Protein AF-A0A250JQ19-F1 (afdb_monomer)

Foldseek 3Di:
DDDDDDDDDDDDDDDDDDDDDDDPDPPDPPPPPPPPDPQLADDLAFPKWFWDFCVVQPHDDWDIWTFFFFFPPVRPPPADPVRLQDWHKDWDDPPDPVVNRVGDDQLFWKFKQQDFPDFTWTKGFDTWMFTFAAHRVDTTTTIIGGIDTPDDHDTDDDVTQGMMITGGNDGNGQKGKHAQPDKDKCVVVDDDPPLCPVVDDDDPADPPQKDKIKMWGKDADPLGKMKIWMKIWIWGCVVPPDLLPTDIDIDIFIWIDARPRSHTDTAPPGAAFRIFMAGPVGTAWTWHDAAQKIFIAGSVCRVDGTDIDRRHGHDPVSVLCRTPDPRPNRD

Organism: NCBI:txid1189310

Radius of gyration: 29.46 Å; Cα contacts (8 Å, |Δi|>4): 689; chains: 1; bounding box: 68×105×56 Å

Secondary structure (DSSP, 8-state):
-----------------------------------PPP---S-SS--EE-EEEGGGGT-SSS-EEEEEEEPPGGG--SS-GGGTTS-EEEEPPTTS-TTTTT---TTS-EEEE-STTSPPEEEEEEEEEEEEES-TTT-EEEEEEEEEESS--PPSBTTBPPPEEEE-SS--TT-EEE---EEEEGGGTPPPPHHHHTTSPP----TTTEEEEEEEEEEE-TTS-EEEEEEEEEEE-TT-S-GGGSEEEEEEEEEEE-TT-SS-EEPTT--EEEEEEEETTEEEEEEEEETTEEEEEETT-TTSPPEEEE-----HHHHHTSS----TT--

pLDDT: mean 82.59, std 16.87, range [31.2, 97.25]

Mean predicted aligned error: 10.54 Å

Sequence (331 aa):
MHLVVRLTTQALAWSLTLLPLAASAQFDDVDSFPSAEPERGCPKRPDIVPFTARNLVGLSGAGWLAHQAVIPEAKDRYFSEAERDRSGVKLVPAEDDVRKLGAPDPAVPLWVFGKADAAPCRAVPVVWWAVRMGTDADRKTYLMSELQVECDVLPPGRLSGTPVALRQKDAPTGCKLRRADDNANSAEGRGLPLELADVLPERACEAPECERKWEIFSSRWDDGSAVFDIAASWMKRDGKKDPCEWATEDYTTLLLRPAGALAPVPLRSGGAFFGALYDSTGLRTVLSRDMGTLNVHDAARPKAAPKTVRYGSPTEEELLNAKRTLSPCKQ

Structure (mmCIF, N/CA/C/O backbone):
data_AF-A0A250JQ19-F1
#
_entry.id   AF-A0A250JQ19-F1
#
loop_
_atom_site.group_PDB
_atom_site.id
_atom_site.type_symbol
_atom_site.label_atom_id
_atom_site.label_alt_id
_atom_site.label_comp_id
_atom_site.label_asym_id
_atom_site.label_entity_id
_atom_site.label_seq_id
_atom_site.pdbx_PDB_ins_code
_atom_site.Cartn_x
_atom_site.Cartn_y
_atom_site.Cartn_z
_atom_site.occupancy
_atom_site.B_iso_or_equiv
_atom_site.auth_seq_id
_atom_site.auth_comp_id
_atom_site.auth_asym_id
_atom_site.auth_atom_id
_atom_site.pdbx_PDB_model_num
ATOM 1 N N . MET A 1 1 ? -43.213 -71.185 15.444 1.00 33.53 1 MET A N 1
ATOM 2 C CA . MET A 1 1 ? -43.326 -72.567 15.956 1.00 33.53 1 MET A CA 1
ATOM 3 C C . MET A 1 1 ? -42.619 -73.484 14.975 1.00 33.53 1 MET A C 1
ATOM 5 O O . MET A 1 1 ? -42.927 -73.404 13.798 1.00 33.53 1 MET A O 1
ATOM 9 N N . HIS A 1 2 ? -41.691 -74.289 15.504 1.00 35.62 2 HIS A N 1
ATOM 10 C CA . HIS A 1 2 ? -40.827 -75.294 14.859 1.00 35.62 2 HIS A CA 1
ATOM 11 C C . HIS A 1 2 ? -39.793 -74.819 13.825 1.00 35.62 2 HIS A C 1
ATOM 13 O O . HIS A 1 2 ? -40.100 -73.989 12.986 1.00 35.62 2 HIS A O 1
ATOM 19 N N . LEU A 1 3 ? -38.604 -75.410 13.699 1.00 31.20 3 LEU A N 1
ATOM 20 C CA . LEU A 1 3 ? -37.532 -75.907 14.586 1.00 31.20 3 LEU A CA 1
ATOM 21 C C . LEU A 1 3 ? -36.462 -76.457 13.599 1.00 31.20 3 LEU A C 1
ATOM 23 O O . LEU A 1 3 ? -36.842 -76.972 12.553 1.00 31.20 3 LEU A O 1
ATOM 27 N N . VAL A 1 4 ? -35.181 -76.452 14.004 1.00 37.31 4 VAL A N 1
ATOM 28 C CA . VAL A 1 4 ? -34.070 -77.337 13.532 1.00 37.31 4 VAL A CA 1
ATOM 29 C C . VAL A 1 4 ? -33.436 -76.944 12.177 1.00 37.31 4 VAL A C 1
ATOM 31 O O . VAL A 1 4 ? -34.091 -77.020 11.152 1.00 37.31 4 VAL A O 1
ATOM 34 N N . VAL A 1 5 ? -32.206 -76.415 12.042 1.00 37.91 5 VAL A N 1
ATOM 35 C CA . VAL A 1 5 ? -30.838 -76.756 12.529 1.00 37.91 5 VAL A CA 1
ATOM 36 C C . VAL A 1 5 ? -30.285 -78.098 12.029 1.00 37.91 5 VAL A C 1
ATOM 38 O O . VAL A 1 5 ? -30.657 -79.135 12.556 1.00 37.91 5 VAL A O 1
ATOM 41 N N . ARG A 1 6 ? -29.281 -78.069 11.138 1.00 37.44 6 ARG A N 1
ATOM 42 C CA . ARG A 1 6 ? -28.010 -78.844 11.214 1.00 37.44 6 ARG A CA 1
ATOM 43 C C . ARG A 1 6 ? -27.147 -78.510 9.984 1.00 37.44 6 ARG A C 1
ATOM 45 O O . ARG A 1 6 ? -27.616 -78.657 8.867 1.00 37.44 6 ARG A O 1
ATOM 52 N N . LEU A 1 7 ? -26.031 -77.789 10.126 1.00 34.31 7 LEU A N 1
ATOM 53 C CA . LEU A 1 7 ? -24.692 -78.187 10.610 1.00 34.31 7 LEU A CA 1
ATOM 54 C C . LEU A 1 7 ? -23.913 -79.099 9.639 1.00 34.31 7 LEU A C 1
ATOM 56 O O . LEU A 1 7 ? -24.194 -80.289 9.556 1.00 34.31 7 LEU A O 1
ATOM 60 N N . THR A 1 8 ? -22.840 -78.496 9.092 1.00 39.03 8 THR A N 1
ATOM 61 C CA . THR A 1 8 ? -21.477 -79.046 8.858 1.00 39.03 8 THR A CA 1
ATOM 62 C C . THR A 1 8 ? -21.301 -80.101 7.750 1.00 39.03 8 THR A C 1
ATOM 64 O O . THR A 1 8 ? -22.184 -80.906 7.518 1.00 39.03 8 THR A O 1
ATOM 67 N N . THR A 1 9 ? -20.196 -80.181 6.996 1.00 39.56 9 THR A N 1
ATOM 68 C CA . THR A 1 9 ? -18.785 -79.821 7.256 1.00 39.56 9 THR A CA 1
ATOM 69 C C . THR A 1 9 ? -17.999 -79.915 5.931 1.00 39.56 9 THR A C 1
ATOM 71 O O . THR A 1 9 ? -18.308 -80.818 5.169 1.00 39.56 9 THR A O 1
ATOM 74 N N . GLN A 1 10 ? -16.943 -79.093 5.765 1.00 38.62 10 GLN A N 1
ATOM 75 C CA . GLN A 1 10 ? -15.631 -79.430 5.148 1.00 38.62 10 GLN A CA 1
ATOM 76 C C . GLN A 1 10 ? -15.593 -79.921 3.675 1.00 38.62 10 GLN A C 1
ATOM 78 O O . GLN A 1 10 ? -16.417 -80.692 3.229 1.00 38.62 10 GLN A O 1
ATOM 83 N N . ALA A 1 11 ? -14.618 -79.595 2.832 1.00 40.16 11 ALA A N 1
ATOM 84 C CA . ALA A 1 11 ? -13.363 -78.874 2.967 1.00 40.16 11 ALA A CA 1
ATOM 85 C C . ALA A 1 11 ? -12.820 -78.582 1.554 1.00 40.16 11 ALA A C 1
ATOM 87 O O . ALA A 1 11 ? -13.116 -79.311 0.613 1.00 40.16 11 ALA A O 1
ATOM 88 N N . LEU A 1 12 ? -12.010 -77.520 1.483 1.00 38.84 12 LEU A N 1
ATOM 89 C CA . LEU A 1 12 ? -10.820 -77.329 0.642 1.00 38.84 12 LEU A CA 1
ATOM 90 C C . LEU A 1 12 ? -10.825 -77.971 -0.753 1.00 38.84 12 LEU A C 1
ATOM 92 O O . LEU A 1 12 ? -10.650 -79.170 -0.914 1.00 38.84 12 LEU A O 1
ATOM 96 N N . ALA A 1 13 ? -10.965 -77.156 -1.790 1.00 40.50 13 ALA A N 1
ATOM 97 C CA . ALA A 1 13 ? -9.879 -76.389 -2.419 1.00 40.50 13 ALA A CA 1
ATOM 98 C C . ALA A 1 13 ? -9.589 -77.033 -3.778 1.00 40.50 13 ALA A C 1
ATOM 100 O O . ALA A 1 13 ? -9.849 -78.213 -3.948 1.00 40.50 13 ALA A O 1
ATOM 101 N N . TRP A 1 14 ? -9.130 -76.235 -4.735 1.00 38.44 14 TRP A N 1
ATOM 102 C CA . TRP A 1 14 ? -8.142 -76.546 -5.776 1.00 38.44 14 TRP A CA 1
ATOM 103 C C . TRP A 1 14 ? -8.163 -75.367 -6.762 1.00 38.44 14 TRP A C 1
ATOM 105 O O . TRP A 1 14 ? -9.006 -75.247 -7.642 1.00 38.44 14 TRP A O 1
ATOM 115 N N . SER A 1 15 ? -7.272 -74.425 -6.449 1.00 39.75 15 SER A N 1
ATOM 116 C CA . SER A 1 15 ? -6.364 -73.708 -7.354 1.00 39.75 15 SER A CA 1
ATOM 117 C C . SER A 1 15 ? -6.804 -73.385 -8.792 1.00 39.75 15 SER A C 1
ATOM 119 O O . SER A 1 15 ? -6.917 -74.253 -9.652 1.00 39.75 15 SER A O 1
ATOM 121 N N . LEU A 1 16 ? -6.865 -72.070 -9.034 1.00 41.38 16 LEU A N 1
ATOM 122 C CA . LEU A 1 16 ? -6.765 -71.366 -10.315 1.00 41.38 16 LEU A CA 1
ATOM 123 C C . LEU A 1 16 ? -5.485 -71.684 -11.111 1.00 41.38 16 LEU A C 1
ATOM 125 O O . LEU A 1 16 ? -4.414 -71.813 -10.521 1.00 41.38 16 LEU A O 1
ATOM 129 N N . THR A 1 17 ? -5.588 -71.645 -12.448 1.00 40.62 17 THR A N 1
ATOM 130 C CA . THR A 1 17 ? -4.849 -70.761 -13.403 1.00 40.62 17 THR A CA 1
ATOM 131 C C . THR A 1 17 ? -5.235 -71.166 -14.848 1.00 40.62 17 THR A C 1
ATOM 133 O O . THR A 1 17 ? -5.083 -72.323 -15.212 1.00 40.62 17 THR A O 1
ATOM 136 N N . LEU A 1 18 ? -6.037 -70.377 -15.592 1.00 43.16 18 LEU A N 1
ATOM 137 C CA . LEU A 1 18 ? -5.708 -69.235 -16.490 1.00 43.16 18 LEU A CA 1
ATOM 138 C C . LEU A 1 18 ? -4.882 -69.656 -17.727 1.00 43.16 18 LEU A C 1
ATOM 140 O O . LEU A 1 18 ? -3.752 -70.099 -17.576 1.00 43.16 18 LEU A O 1
ATOM 144 N N . LEU A 1 19 ? -5.412 -69.602 -18.962 1.00 39.22 19 LEU A N 1
ATOM 145 C CA . LEU A 1 19 ? -5.544 -68.438 -19.881 1.00 39.22 19 LEU A CA 1
ATOM 146 C C . LEU A 1 19 ? -6.232 -68.909 -21.208 1.00 39.22 19 LEU A C 1
ATOM 148 O O . LEU A 1 19 ? -6.354 -70.116 -21.401 1.00 39.22 19 LEU A O 1
ATOM 152 N N . PRO A 1 20 ? -6.476 -68.063 -22.234 1.00 48.53 20 PRO A N 1
ATOM 153 C CA . PRO A 1 20 ? -7.152 -66.761 -22.259 1.00 48.53 20 PRO A CA 1
ATOM 154 C C . PRO A 1 20 ? -8.222 -66.698 -23.381 1.00 48.53 20 PRO A C 1
ATOM 156 O O . PRO A 1 20 ? -8.017 -67.220 -24.473 1.00 48.53 20 PRO A O 1
ATOM 159 N N . LEU A 1 21 ? -9.320 -65.965 -23.191 1.00 37.31 21 LEU A N 1
ATOM 160 C CA . LEU A 1 21 ? -10.110 -65.459 -24.321 1.00 37.31 21 LEU A CA 1
ATOM 161 C C . LEU A 1 21 ? -10.461 -63.997 -24.069 1.00 37.31 21 LEU A C 1
ATOM 163 O O . LEU A 1 21 ? -10.810 -63.599 -22.960 1.00 37.31 21 LEU A O 1
ATOM 167 N N . ALA A 1 22 ? -10.239 -63.213 -25.116 1.00 44.41 22 ALA A N 1
ATOM 168 C CA . ALA A 1 22 ? -10.164 -61.769 -25.127 1.00 44.41 22 ALA A CA 1
ATOM 169 C C . ALA A 1 22 ? -11.446 -61.095 -24.622 1.00 44.41 22 ALA A C 1
ATOM 171 O O . ALA A 1 22 ? -12.530 -61.315 -25.157 1.00 44.41 22 ALA A O 1
ATOM 172 N N . ALA A 1 23 ? -11.278 -60.201 -23.651 1.00 40.62 23 ALA A N 1
ATOM 173 C CA . ALA A 1 23 ? -12.198 -59.108 -23.400 1.00 40.62 23 ALA A CA 1
ATOM 174 C C . ALA A 1 23 ? -11.482 -57.824 -23.824 1.00 40.62 23 ALA A C 1
ATOM 176 O O . ALA A 1 23 ? -10.503 -57.405 -23.207 1.00 40.62 23 ALA A O 1
ATOM 177 N N . SER A 1 24 ? -11.943 -57.231 -24.920 1.00 41.34 24 SER A N 1
ATOM 178 C CA . SER A 1 24 ? -11.624 -55.860 -25.295 1.00 41.34 24 SER A CA 1
ATOM 179 C C . SER A 1 24 ? -12.237 -54.929 -24.249 1.00 41.34 24 SER A C 1
ATOM 181 O O . SER A 1 24 ? -13.423 -54.608 -24.322 1.00 41.34 24 SER A O 1
ATOM 183 N N . ALA A 1 25 ? -11.449 -54.542 -23.249 1.00 40.56 25 ALA A N 1
ATOM 184 C CA . ALA A 1 25 ? -11.791 -53.428 -22.383 1.00 40.56 25 ALA A CA 1
ATOM 185 C C . ALA A 1 25 ? -11.620 -52.136 -23.190 1.00 40.56 25 ALA A C 1
ATOM 187 O O . ALA A 1 25 ? -10.536 -51.855 -23.706 1.00 40.56 25 ALA A O 1
ATOM 188 N N . GLN A 1 26 ? -12.712 -51.385 -23.327 1.00 39.47 26 GLN A N 1
ATOM 189 C CA . GLN A 1 26 ? -12.664 -49.972 -23.675 1.00 39.47 26 GLN A CA 1
ATOM 190 C C . GLN A 1 26 ? -11.749 -49.292 -22.655 1.00 39.47 26 GLN A C 1
ATOM 192 O O . GLN A 1 26 ? -12.035 -49.295 -21.460 1.00 39.47 26 GLN A O 1
ATOM 197 N N . PHE A 1 27 ? -10.617 -48.773 -23.121 1.00 37.31 27 PHE A N 1
ATOM 198 C CA . PHE A 1 27 ? -9.892 -47.763 -22.372 1.00 37.31 27 PHE A CA 1
ATOM 199 C C . PHE A 1 27 ? -10.714 -46.488 -22.512 1.00 37.31 27 PHE A C 1
ATOM 201 O O . PHE A 1 27 ? -10.632 -45.809 -23.533 1.00 37.31 27 PHE A O 1
ATOM 208 N N . ASP A 1 28 ? -11.569 -46.237 -21.522 1.00 39.81 28 ASP A N 1
ATOM 209 C CA . ASP A 1 28 ? -12.050 -44.889 -21.263 1.00 39.81 28 ASP A CA 1
ATOM 210 C C . ASP A 1 28 ? -10.819 -43.998 -21.098 1.00 39.81 28 ASP A C 1
ATOM 212 O O . ASP A 1 28 ? -9.892 -44.334 -20.350 1.00 39.81 28 ASP A O 1
ATOM 216 N N . ASP A 1 29 ? -10.811 -42.904 -21.858 1.00 37.38 29 ASP A N 1
ATOM 217 C CA . ASP A 1 29 ? -9.892 -41.787 -21.712 1.00 37.38 29 ASP A CA 1
ATOM 218 C C . ASP A 1 29 ? -9.795 -41.438 -20.228 1.00 37.38 29 ASP A C 1
ATOM 220 O O . ASP A 1 29 ? -10.692 -40.833 -19.639 1.00 37.38 29 ASP A O 1
ATOM 224 N N . VAL A 1 30 ? -8.698 -41.860 -19.599 1.00 41.97 30 VAL A N 1
ATOM 225 C CA . VAL A 1 30 ? -8.326 -41.338 -18.296 1.00 41.97 30 VAL A CA 1
ATOM 226 C C . VAL A 1 30 ? -7.952 -39.899 -18.574 1.00 41.97 30 VAL A C 1
ATOM 228 O O . VAL A 1 30 ? -6.855 -39.622 -19.068 1.00 41.97 30 VAL A O 1
ATOM 231 N N . ASP A 1 31 ? -8.912 -39.016 -18.298 1.00 40.88 31 ASP A N 1
ATOM 232 C CA . ASP A 1 31 ? -8.708 -37.597 -18.080 1.00 40.88 31 ASP A CA 1
ATOM 233 C C . ASP A 1 31 ? -7.334 -37.428 -17.449 1.00 40.88 31 ASP A C 1
ATOM 235 O O . ASP A 1 31 ? -7.079 -37.793 -16.294 1.00 40.88 31 ASP A O 1
ATOM 239 N N . SER A 1 32 ? -6.407 -36.937 -18.264 1.00 41.59 32 SER A N 1
ATOM 240 C CA . SER A 1 32 ? -5.125 -36.473 -17.788 1.00 41.59 32 SER A CA 1
ATOM 241 C C . SER A 1 32 ? -5.455 -35.249 -16.958 1.00 41.59 32 SER A C 1
ATOM 243 O O . SER A 1 32 ? -5.491 -34.139 -17.484 1.00 41.59 32 SER A O 1
ATOM 245 N N . PHE A 1 33 ? -5.778 -35.453 -15.677 1.00 47.75 33 PHE A N 1
ATOM 246 C CA . PHE A 1 33 ? -5.851 -34.368 -14.717 1.00 47.75 33 PHE A CA 1
ATOM 247 C C . PHE A 1 33 ? -4.542 -33.605 -14.898 1.00 47.75 33 PHE A C 1
ATOM 249 O O . PHE A 1 33 ? -3.480 -34.211 -14.699 1.00 47.75 33 PHE A O 1
ATOM 256 N N . PRO A 1 34 ? -4.571 -32.334 -15.345 1.00 46.12 34 PRO A N 1
ATOM 257 C CA . PRO A 1 34 ? -3.3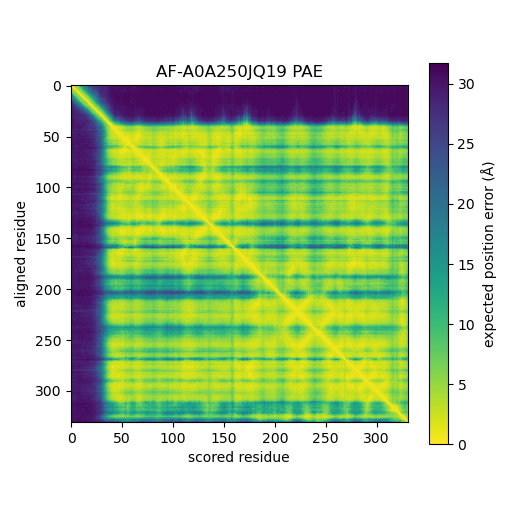51 -31.558 -15.388 1.00 46.12 34 PRO A CA 1
ATOM 258 C C . PRO A 1 34 ? -2.809 -31.633 -13.971 1.00 46.12 34 PRO A C 1
ATOM 260 O O . PRO A 1 34 ? -3.532 -31.314 -13.026 1.00 46.12 34 PRO A O 1
ATOM 263 N N . SER A 1 35 ? -1.599 -32.173 -13.816 1.00 45.81 35 SER A N 1
ATOM 264 C CA . SER A 1 35 ? -0.940 -32.240 -12.523 1.00 45.81 35 SER A CA 1
ATOM 265 C C . SER A 1 35 ? -0.944 -30.816 -11.991 1.00 45.81 35 SER A C 1
ATOM 267 O O . SER A 1 35 ? -0.210 -29.976 -12.515 1.00 45.81 35 SER A O 1
ATOM 269 N N . ALA A 1 36 ? -1.852 -30.518 -11.059 1.00 62.34 36 ALA A N 1
ATOM 270 C CA . ALA A 1 36 ? -1.972 -29.187 -10.507 1.00 62.34 36 ALA A CA 1
ATOM 271 C C . ALA A 1 36 ? -0.594 -28.873 -9.941 1.00 62.34 36 ALA A C 1
ATOM 273 O O . ALA A 1 36 ? -0.091 -29.624 -9.099 1.00 62.34 36 ALA A O 1
ATOM 274 N N . GLU A 1 37 ? 0.068 -27.849 -10.488 1.00 61.38 37 GLU A N 1
ATOM 275 C CA . GLU A 1 37 ? 1.344 -27.420 -9.938 1.00 61.38 37 GLU A CA 1
ATOM 276 C C . GLU A 1 37 ? 1.154 -27.252 -8.427 1.00 61.38 37 GLU A C 1
ATOM 278 O O . GLU A 1 37 ? 0.140 -26.678 -8.012 1.00 61.38 37 GLU A O 1
ATOM 283 N N . PRO A 1 38 ? 2.074 -27.773 -7.597 1.00 69.94 38 PRO A N 1
ATOM 284 C CA . PRO A 1 38 ? 1.915 -27.688 -6.156 1.00 69.94 38 PRO A CA 1
ATOM 285 C C . PRO A 1 38 ? 1.704 -26.225 -5.760 1.00 69.94 38 PRO A C 1
ATOM 287 O O . PRO A 1 38 ? 2.439 -25.344 -6.223 1.00 69.94 38 PRO A O 1
ATOM 290 N N . GLU A 1 39 ? 0.691 -25.964 -4.926 1.00 78.38 39 GLU A N 1
ATOM 291 C CA . GLU A 1 39 ? 0.462 -24.630 -4.373 1.00 78.38 39 GLU A CA 1
ATOM 292 C C . GLU A 1 39 ? 1.742 -24.164 -3.678 1.00 78.38 39 GLU A C 1
ATOM 294 O O . GLU A 1 39 ? 2.196 -24.760 -2.699 1.00 78.38 39 GLU A O 1
ATOM 299 N N . ARG A 1 40 ? 2.355 -23.102 -4.204 1.00 86.38 40 ARG A N 1
ATOM 300 C CA . ARG A 1 40 ? 3.573 -22.529 -3.619 1.00 86.38 40 ARG A CA 1
ATOM 301 C C . ARG A 1 40 ? 3.246 -21.596 -2.454 1.00 86.38 40 ARG A C 1
ATOM 303 O O . ARG A 1 40 ? 4.123 -21.312 -1.639 1.00 86.38 40 ARG A O 1
ATOM 310 N N . GLY A 1 41 ? 1.992 -21.156 -2.363 1.00 92.12 41 GLY A N 1
ATOM 311 C CA . GLY A 1 41 ? 1.500 -20.230 -1.357 1.00 92.12 41 GLY A CA 1
ATOM 312 C C . GLY A 1 41 ? 2.144 -18.854 -1.483 1.00 92.12 41 GLY A C 1
ATOM 313 O O . GLY A 1 41 ? 2.724 -18.490 -2.514 1.00 92.12 41 GLY A O 1
ATOM 314 N N . CYS A 1 42 ? 2.036 -18.059 -0.422 1.00 95.38 42 CYS A N 1
ATOM 315 C CA . CYS A 1 42 ? 2.698 -16.762 -0.398 1.00 95.38 42 CYS A CA 1
ATOM 316 C C . CYS A 1 42 ? 4.184 -16.902 -0.040 1.00 95.38 42 CYS A C 1
ATOM 318 O O . CYS A 1 42 ? 4.554 -17.697 0.831 1.00 95.38 42 CYS A O 1
ATOM 320 N N . PRO A 1 43 ? 5.068 -16.087 -0.644 1.00 93.75 43 PRO A N 1
ATOM 321 C CA . PRO A 1 43 ? 6.478 -16.095 -0.286 1.00 93.75 43 PRO A CA 1
ATOM 322 C C . PRO A 1 43 ? 6.665 -15.639 1.166 1.00 93.75 43 PRO A C 1
ATOM 324 O O . PRO A 1 43 ? 6.087 -14.647 1.600 1.00 93.75 43 PRO A O 1
ATOM 327 N N . LYS A 1 44 ? 7.558 -16.308 1.907 1.00 89.50 44 LYS A N 1
ATOM 328 C CA . LYS A 1 44 ? 7.879 -15.955 3.308 1.00 89.50 44 LYS A CA 1
ATOM 329 C C . LYS A 1 44 ? 8.436 -14.536 3.470 1.00 89.50 44 LYS A C 1
ATOM 331 O O . LYS A 1 44 ? 8.352 -13.951 4.543 1.00 89.50 44 LYS A O 1
ATOM 336 N N . ARG A 1 45 ? 9.095 -14.016 2.431 1.00 89.81 45 ARG A N 1
ATOM 337 C CA . ARG A 1 45 ? 9.669 -12.665 2.383 1.00 89.81 45 ARG A CA 1
ATOM 338 C C . ARG A 1 45 ? 9.309 -12.037 1.040 1.00 89.81 45 ARG A C 1
ATOM 340 O O . ARG A 1 45 ? 10.127 -12.096 0.123 1.00 89.81 45 ARG A O 1
ATOM 347 N N . PRO A 1 46 ? 8.089 -11.503 0.897 1.00 93.31 46 PRO A N 1
ATOM 348 C CA . PRO A 1 46 ? 7.643 -10.963 -0.375 1.00 93.31 46 PRO A CA 1
ATOM 349 C C . PRO A 1 46 ? 8.509 -9.770 -0.800 1.00 93.31 46 PRO A C 1
ATOM 351 O O . PRO A 1 46 ? 8.770 -8.850 -0.013 1.00 93.31 46 PRO A O 1
ATOM 354 N N . ASP A 1 47 ? 8.948 -9.766 -2.059 1.00 94.69 47 ASP A N 1
ATOM 355 C CA . ASP A 1 47 ? 9.502 -8.566 -2.681 1.00 94.69 47 ASP A CA 1
ATOM 356 C C . ASP A 1 47 ? 8.371 -7.745 -3.298 1.00 94.69 47 ASP A C 1
ATOM 358 O O . ASP A 1 47 ? 7.993 -7.938 -4.453 1.00 94.69 47 ASP A O 1
ATOM 362 N N . ILE A 1 48 ? 7.766 -6.895 -2.465 1.00 94.69 48 ILE A N 1
ATOM 363 C CA . ILE A 1 48 ? 6.607 -6.094 -2.848 1.00 94.69 48 ILE A CA 1
ATOM 364 C C . ILE A 1 48 ? 7.034 -4.936 -3.749 1.00 94.69 48 ILE A C 1
ATOM 366 O O . ILE A 1 48 ? 7.938 -4.169 -3.417 1.00 94.69 48 ILE A O 1
ATOM 370 N N . VAL A 1 49 ? 6.305 -4.781 -4.849 1.00 94.44 49 VAL A N 1
ATOM 371 C CA . VAL A 1 49 ? 6.403 -3.672 -5.789 1.00 94.44 49 VAL A CA 1
ATOM 372 C C . VAL A 1 49 ? 5.127 -2.827 -5.683 1.00 94.44 49 VAL A C 1
ATOM 374 O O . VAL A 1 49 ? 4.048 -3.302 -6.051 1.00 94.44 49 VAL A O 1
ATOM 377 N N . PRO A 1 50 ? 5.217 -1.602 -5.136 1.00 91.81 50 PRO A N 1
ATOM 378 C CA . PRO A 1 50 ? 4.080 -0.697 -5.023 1.00 91.81 50 PRO A CA 1
ATOM 379 C C . PRO A 1 50 ? 3.754 -0.032 -6.363 1.00 91.81 50 PRO A C 1
ATOM 381 O O . PRO A 1 50 ? 4.561 -0.039 -7.297 1.00 91.81 50 PRO A O 1
ATOM 384 N N . PHE A 1 51 ? 2.572 0.581 -6.428 1.00 91.94 51 PHE A N 1
ATOM 385 C CA . PHE A 1 51 ? 2.080 1.286 -7.605 1.00 91.94 51 PHE A CA 1
ATOM 386 C C . PHE A 1 51 ? 1.705 2.733 -7.294 1.00 91.94 51 PHE A C 1
ATOM 388 O O . PHE A 1 51 ? 1.147 3.028 -6.237 1.00 91.94 51 PHE A O 1
ATOM 395 N N . THR A 1 52 ? 1.933 3.611 -8.268 1.00 90.50 52 THR A N 1
ATOM 396 C CA . THR A 1 52 ? 1.397 4.976 -8.297 1.00 90.50 52 THR A CA 1
ATOM 397 C C . THR A 1 52 ? 0.497 5.138 -9.514 1.00 90.50 52 THR A C 1
ATOM 399 O O . THR A 1 52 ? 0.790 4.622 -10.591 1.00 90.50 52 THR A O 1
ATOM 402 N N . ALA A 1 53 ? -0.627 5.829 -9.354 1.00 89.94 53 ALA A N 1
ATOM 403 C CA . ALA A 1 53 ? -1.515 6.122 -10.470 1.00 89.94 53 ALA A CA 1
ATOM 404 C C . ALA A 1 53 ? -0.857 7.120 -11.439 1.00 89.94 53 ALA A C 1
ATOM 406 O O . ALA A 1 53 ? -0.208 8.073 -11.010 1.00 89.94 53 ALA A O 1
ATOM 407 N N . ARG A 1 54 ? -1.032 6.922 -12.750 1.00 91.88 54 ARG A N 1
ATOM 408 C CA . ARG A 1 54 ? -0.415 7.765 -13.797 1.00 91.88 54 ARG A CA 1
ATOM 409 C C . ARG A 1 54 ? -0.735 9.253 -13.640 1.00 91.88 54 ARG A C 1
ATOM 411 O O . ARG A 1 54 ? 0.146 10.100 -13.763 1.00 91.88 54 ARG A O 1
ATOM 418 N N . ASN A 1 55 ? -1.988 9.558 -13.326 1.00 87.81 55 ASN A N 1
ATOM 419 C CA . ASN A 1 55 ? -2.464 10.926 -13.146 1.00 87.81 55 ASN A CA 1
ATOM 420 C C . ASN A 1 55 ? -1.789 11.643 -11.965 1.00 87.81 55 ASN A C 1
ATOM 422 O O . ASN A 1 55 ? -1.558 12.844 -12.052 1.00 87.81 55 ASN A O 1
ATOM 426 N N . LEU A 1 56 ? -1.409 10.922 -10.902 1.00 85.75 56 LEU A N 1
ATOM 427 C CA . LEU A 1 56 ? -0.713 11.502 -9.745 1.00 85.75 56 LEU A CA 1
ATOM 428 C C . LEU A 1 56 ? 0.706 11.981 -10.076 1.00 85.75 56 LEU A C 1
ATOM 430 O O . LEU A 1 56 ? 1.278 12.758 -9.319 1.00 85.75 56 LEU A O 1
ATOM 434 N N . VAL A 1 57 ? 1.277 11.533 -11.196 1.00 87.62 57 VAL A N 1
ATOM 435 C CA . VAL A 1 57 ? 2.617 11.937 -11.652 1.00 87.62 57 VAL A CA 1
ATOM 436 C C . VAL A 1 57 ? 2.569 12.820 -12.902 1.00 87.62 57 VAL A C 1
ATOM 438 O O . VAL A 1 57 ? 3.593 13.048 -13.541 1.00 87.62 57 VAL A O 1
ATOM 441 N N . GLY A 1 58 ? 1.381 13.315 -13.267 1.00 87.44 58 GLY A N 1
ATOM 442 C CA . GLY A 1 58 ? 1.184 14.208 -14.410 1.00 87.44 58 GLY A CA 1
ATOM 443 C C . GLY A 1 58 ? 1.136 13.517 -15.777 1.00 87.44 58 GLY A C 1
ATOM 444 O O . GLY A 1 58 ? 1.152 14.202 -16.797 1.00 87.44 58 GLY A O 1
ATOM 445 N N . LEU A 1 59 ? 1.061 12.181 -15.829 1.00 90.62 59 LEU A N 1
ATOM 446 C CA . LEU A 1 59 ? 0.828 11.458 -17.080 1.00 90.62 59 LEU A CA 1
ATOM 447 C C . LEU A 1 59 ? -0.666 11.391 -17.404 1.00 90.62 59 LEU A C 1
ATOM 449 O O . LEU A 1 59 ? -1.510 11.215 -16.524 1.00 90.62 59 LEU A O 1
ATOM 453 N N . SER A 1 60 ? -0.991 11.480 -18.692 1.00 88.06 60 SER A N 1
ATOM 454 C CA . SER A 1 60 ? -2.359 11.314 -19.177 1.00 88.06 60 SER A CA 1
ATOM 455 C C . SER A 1 60 ? -2.821 9.850 -19.117 1.00 88.06 60 SER A C 1
ATOM 457 O O . SER A 1 60 ? -2.021 8.903 -19.156 1.00 88.06 60 SER A O 1
ATOM 459 N N . GLY A 1 61 ? -4.143 9.678 -19.047 1.00 84.94 61 GLY A N 1
ATOM 460 C CA . GLY A 1 61 ? -4.817 8.380 -19.046 1.00 84.94 61 GLY A CA 1
ATOM 461 C C . GLY A 1 61 ? -4.991 7.754 -17.660 1.00 84.94 61 GLY A C 1
ATOM 462 O O . GLY A 1 61 ? -4.318 8.107 -16.691 1.00 84.94 61 GLY A O 1
ATOM 463 N N . ALA A 1 62 ? -5.917 6.800 -17.576 1.00 83.06 62 ALA A N 1
ATOM 464 C CA . ALA A 1 62 ? -6.093 5.962 -16.397 1.00 83.06 62 ALA A CA 1
ATOM 465 C C . ALA A 1 62 ? -5.101 4.793 -16.447 1.00 83.06 62 ALA A C 1
ATOM 467 O O . ALA A 1 62 ? -4.937 4.155 -17.483 1.00 83.06 62 ALA A O 1
ATOM 468 N N . GLY A 1 63 ? -4.433 4.506 -15.333 1.00 88.94 63 GLY A N 1
ATOM 469 C CA . GLY A 1 63 ? -3.523 3.370 -15.244 1.00 88.94 63 GLY A CA 1
ATOM 470 C C . GLY A 1 63 ? -2.570 3.471 -14.066 1.00 88.94 63 GLY A C 1
ATOM 471 O O . GLY A 1 63 ? -2.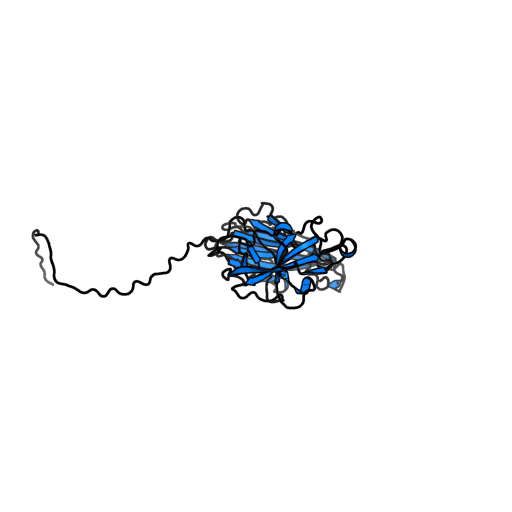547 4.469 -13.340 1.00 88.94 63 GLY A O 1
ATOM 472 N N . TRP A 1 64 ? -1.763 2.430 -13.908 1.00 92.50 64 TRP A N 1
ATOM 473 C CA . TRP A 1 64 ? -0.826 2.286 -12.805 1.00 92.50 64 TRP A CA 1
ATOM 474 C C . TRP A 1 64 ? 0.613 2.210 -13.312 1.00 92.50 64 TRP A C 1
ATOM 476 O O . TRP A 1 64 ? 0.887 1.639 -14.365 1.00 92.50 64 TRP A O 1
ATOM 486 N N . LEU A 1 65 ? 1.528 2.767 -12.529 1.00 94.69 65 LEU A N 1
ATOM 487 C CA . LEU A 1 65 ? 2.969 2.683 -12.714 1.00 94.69 65 LEU A CA 1
ATOM 488 C C . LEU A 1 65 ? 3.554 1.882 -11.556 1.00 94.69 65 LEU A C 1
ATOM 490 O O . LEU A 1 65 ? 3.354 2.243 -10.397 1.00 94.69 65 LEU A O 1
ATOM 494 N N . ALA A 1 66 ? 4.258 0.800 -11.865 1.00 95.06 66 ALA A N 1
ATOM 495 C CA . ALA A 1 66 ? 4.953 -0.017 -10.881 1.00 95.06 66 ALA A CA 1
ATOM 496 C C . ALA A 1 66 ? 6.303 0.611 -10.528 1.00 95.06 66 ALA A C 1
ATOM 498 O O . ALA A 1 66 ? 7.069 0.973 -11.420 1.00 95.06 66 ALA A O 1
ATOM 499 N N . HIS A 1 67 ? 6.620 0.703 -9.239 1.00 94.81 67 HIS A N 1
ATOM 500 C CA . HIS A 1 67 ? 7.903 1.226 -8.764 1.00 94.81 67 HIS A CA 1
ATOM 501 C C . HIS A 1 67 ? 9.007 0.189 -8.885 1.00 94.81 67 HIS A C 1
ATOM 503 O O . HIS A 1 67 ? 8.998 -0.833 -8.202 1.00 94.81 67 HIS A O 1
ATOM 509 N N . GLN A 1 68 ? 9.997 0.460 -9.725 1.00 94.31 68 GLN A N 1
ATOM 510 C CA . GLN A 1 68 ? 11.060 -0.502 -9.996 1.00 94.31 68 GLN A CA 1
ATOM 511 C C . GLN A 1 68 ? 12.315 -0.192 -9.194 1.00 94.31 68 GLN A C 1
ATOM 513 O O . GLN A 1 68 ? 12.914 -1.110 -8.634 1.00 94.31 68 GLN A O 1
ATOM 518 N N . ALA A 1 69 ? 12.688 1.085 -9.104 1.00 93.19 69 ALA A N 1
ATOM 519 C CA . ALA A 1 69 ? 13.849 1.531 -8.346 1.00 93.19 69 ALA A CA 1
ATOM 520 C C . ALA A 1 69 ? 13.787 3.030 -8.024 1.00 93.19 69 ALA A C 1
ATOM 522 O O . ALA A 1 69 ? 12.992 3.775 -8.591 1.00 93.19 69 ALA A O 1
ATOM 523 N N . VAL A 1 70 ? 14.688 3.479 -7.154 1.00 92.88 70 VAL A N 1
ATOM 524 C CA . VAL A 1 70 ? 15.073 4.891 -7.056 1.00 92.88 70 VAL A CA 1
ATOM 525 C C . VAL A 1 70 ? 16.322 5.079 -7.912 1.00 92.88 70 VAL A C 1
ATOM 527 O O . VAL A 1 70 ? 17.311 4.377 -7.699 1.00 92.88 70 VAL A O 1
ATOM 530 N N . ILE A 1 71 ? 16.284 6.008 -8.867 1.00 93.00 71 ILE A N 1
ATOM 531 C CA . ILE A 1 71 ? 17.439 6.353 -9.699 1.00 93.00 71 ILE A CA 1
ATOM 532 C C . ILE A 1 71 ? 18.453 7.088 -8.812 1.00 93.00 71 ILE A C 1
ATOM 534 O O . ILE A 1 71 ? 18.110 8.122 -8.233 1.00 93.00 71 ILE A O 1
ATOM 538 N N . PRO A 1 72 ? 19.695 6.587 -8.673 1.00 91.00 72 PRO A N 1
ATOM 539 C CA . PRO A 1 72 ? 20.732 7.299 -7.933 1.00 91.00 72 PRO A CA 1
ATOM 540 C C . PRO A 1 72 ? 21.003 8.669 -8.559 1.00 91.00 72 PRO A C 1
ATOM 542 O O . PRO A 1 72 ? 21.084 8.765 -9.780 1.00 91.00 72 PRO A O 1
ATOM 545 N N . GLU A 1 73 ? 21.230 9.704 -7.749 1.00 88.81 73 GLU A N 1
ATOM 546 C CA . GLU A 1 73 ? 21.433 11.080 -8.243 1.00 88.81 73 GLU A CA 1
ATOM 547 C C . GLU A 1 73 ? 22.562 11.189 -9.274 1.00 88.81 73 GLU A C 1
ATOM 549 O O . GLU A 1 73 ? 22.409 11.851 -10.295 1.00 88.81 73 GLU A O 1
ATOM 554 N N . ALA A 1 74 ? 23.663 10.458 -9.069 1.00 89.75 74 ALA A N 1
ATOM 555 C CA . ALA A 1 74 ? 24.789 10.402 -10.006 1.00 89.75 74 ALA A CA 1
ATOM 556 C C . ALA A 1 74 ? 24.433 9.804 -11.385 1.00 89.75 74 ALA A C 1
ATOM 558 O O . ALA A 1 74 ? 25.220 9.896 -12.323 1.00 89.75 74 ALA A O 1
ATOM 559 N N . LYS A 1 75 ? 23.274 9.149 -11.500 1.00 91.06 75 LYS A N 1
ATOM 560 C CA . LYS A 1 75 ? 22.761 8.519 -12.723 1.00 91.06 75 LYS A CA 1
ATOM 561 C C . LYS A 1 75 ? 21.506 9.207 -13.259 1.00 91.06 75 LYS A C 1
ATOM 563 O O . LYS A 1 75 ? 21.015 8.821 -14.320 1.00 91.06 75 LYS A O 1
ATOM 568 N N . ASP A 1 76 ? 20.978 10.200 -12.546 1.00 90.31 76 ASP A N 1
ATOM 569 C CA . ASP A 1 76 ? 19.807 10.951 -12.976 1.00 90.31 76 ASP A CA 1
ATOM 570 C C . ASP A 1 76 ? 20.202 11.998 -14.018 1.00 90.31 76 ASP A C 1
ATOM 572 O O . ASP A 1 76 ? 20.545 13.138 -13.711 1.00 90.31 76 ASP A O 1
ATOM 576 N N . ARG A 1 77 ? 20.159 11.575 -15.280 1.00 91.56 77 ARG A N 1
ATOM 577 C CA . ARG A 1 77 ? 20.311 12.453 -16.446 1.00 91.56 77 ARG A CA 1
ATOM 578 C C . ARG A 1 77 ? 18.988 13.034 -16.938 1.00 91.56 77 ARG A C 1
ATOM 580 O O . ARG A 1 77 ? 18.985 13.790 -17.904 1.00 91.56 77 ARG A O 1
ATOM 587 N N . TYR A 1 78 ? 17.871 12.624 -16.342 1.00 92.38 78 TYR A N 1
ATOM 588 C CA . TYR A 1 78 ? 16.552 13.039 -16.796 1.00 92.38 78 TYR A CA 1
ATOM 589 C C . TYR A 1 78 ? 16.236 14.416 -16.231 1.00 92.38 78 TYR A C 1
ATOM 591 O O . TYR A 1 78 ? 15.766 15.269 -16.973 1.00 92.38 78 TYR A O 1
ATOM 599 N N . PHE A 1 79 ? 16.550 14.676 -14.964 1.00 91.50 79 PHE A N 1
ATOM 600 C CA . PHE A 1 79 ? 16.293 15.967 -14.330 1.00 91.50 79 PHE A CA 1
ATOM 601 C C . PHE A 1 79 ? 17.610 16.691 -14.050 1.00 91.50 79 PHE A C 1
ATOM 603 O O . PHE A 1 79 ? 18.387 16.297 -13.177 1.00 91.50 79 PHE A O 1
ATOM 610 N N . SER A 1 80 ? 17.859 17.758 -14.814 1.00 84.88 80 SER A N 1
ATOM 611 C CA . SER A 1 80 ? 19.014 18.639 -14.608 1.00 84.88 80 SER A CA 1
ATOM 612 C C . SER A 1 80 ? 18.949 19.320 -13.238 1.00 84.88 80 SER A C 1
ATOM 614 O O . SER A 1 80 ? 17.883 19.376 -12.629 1.00 84.88 80 SER A O 1
ATOM 616 N N . GLU A 1 81 ? 20.062 19.874 -12.746 1.00 79.81 81 GLU A N 1
ATOM 617 C CA . GLU A 1 81 ? 20.095 20.526 -11.424 1.00 79.81 81 GLU A CA 1
ATOM 618 C C . GLU A 1 81 ? 19.007 21.594 -11.253 1.00 79.81 81 GLU A C 1
ATOM 620 O O . GLU A 1 81 ? 18.343 21.618 -10.224 1.00 79.81 81 GLU A O 1
ATOM 625 N N . ALA A 1 82 ? 18.732 22.387 -12.292 1.00 79.38 82 ALA A N 1
ATOM 626 C CA . ALA A 1 82 ? 17.676 23.403 -12.274 1.00 79.38 82 ALA A CA 1
ATOM 627 C C . ALA A 1 82 ? 16.243 22.827 -12.226 1.00 79.38 82 ALA A C 1
ATOM 629 O O . ALA A 1 82 ? 15.298 23.527 -11.866 1.00 79.38 82 ALA A O 1
ATOM 630 N N . GLU A 1 83 ? 16.061 21.560 -12.604 1.00 82.38 83 GLU A N 1
ATOM 631 C CA . GLU A 1 83 ? 14.780 20.845 -12.572 1.00 82.38 83 GLU A CA 1
ATOM 632 C C . GLU A 1 83 ? 14.636 19.957 -11.328 1.00 82.38 83 GLU A C 1
ATOM 634 O O . GLU A 1 83 ? 13.555 19.418 -11.085 1.00 82.38 83 GLU A O 1
ATOM 639 N N . ARG A 1 84 ? 15.696 19.794 -10.519 1.00 77.62 84 ARG A N 1
ATOM 640 C CA . ARG A 1 84 ? 15.670 18.913 -9.341 1.00 77.62 84 ARG A CA 1
ATOM 641 C C . ARG A 1 84 ? 14.677 19.375 -8.279 1.00 77.62 84 ARG A C 1
ATOM 643 O O . ARG A 1 84 ? 14.129 18.534 -7.562 1.00 77.62 84 ARG A O 1
ATOM 650 N N . ASP A 1 85 ? 14.371 20.662 -8.247 1.00 80.62 85 ASP A N 1
ATOM 651 C CA . ASP A 1 85 ? 13.431 21.251 -7.295 1.00 80.62 85 ASP A CA 1
ATOM 652 C C . ASP A 1 85 ? 11.989 21.262 -7.819 1.00 80.62 85 ASP A C 1
ATOM 654 O O . ASP A 1 85 ? 11.131 21.961 -7.285 1.00 80.62 85 ASP A O 1
ATOM 658 N N . ARG A 1 86 ? 11.681 20.475 -8.857 1.00 83.50 86 ARG A N 1
ATOM 659 C CA . ARG A 1 86 ? 10.320 20.356 -9.389 1.00 83.50 86 ARG A CA 1
ATOM 660 C C . ARG A 1 86 ? 9.917 18.903 -9.582 1.00 83.50 86 ARG A C 1
ATOM 662 O O . ARG A 1 86 ? 10.740 18.032 -9.864 1.00 83.50 86 ARG A O 1
ATOM 669 N N . SER A 1 87 ? 8.620 18.653 -9.435 1.00 87.25 87 SER A N 1
ATOM 670 C CA . SER A 1 87 ? 8.017 17.391 -9.856 1.00 87.25 87 SER A CA 1
ATOM 671 C C . SER A 1 87 ? 7.983 17.321 -11.381 1.00 87.25 87 SER A C 1
ATOM 673 O O . SER A 1 87 ? 7.782 18.334 -12.053 1.00 87.25 87 SER A O 1
ATOM 675 N N . GLY A 1 88 ? 8.157 16.129 -11.937 1.00 90.62 88 GLY A N 1
ATOM 676 C CA . GLY A 1 88 ? 8.106 15.946 -13.379 1.00 90.62 88 GLY A CA 1
ATOM 677 C C . GLY A 1 88 ? 8.220 14.491 -13.797 1.00 90.62 88 GLY A C 1
ATOM 678 O O . GLY A 1 88 ? 8.553 13.612 -13.005 1.00 90.62 88 GLY A O 1
ATOM 679 N N . VAL A 1 89 ? 7.954 14.242 -15.072 1.00 94.88 89 VAL A N 1
ATOM 680 C CA . VAL A 1 89 ? 8.001 12.908 -15.664 1.00 94.88 89 VAL A CA 1
ATOM 681 C C . VAL A 1 89 ? 8.670 12.978 -17.029 1.00 94.88 89 VAL A C 1
ATOM 683 O O . VAL A 1 89 ? 8.366 13.857 -17.833 1.00 94.88 89 VAL A O 1
ATOM 686 N N . LYS A 1 90 ? 9.610 12.066 -17.281 1.00 95.94 90 LYS A N 1
ATOM 687 C CA . LYS A 1 90 ? 10.310 11.936 -18.562 1.00 95.94 90 LYS A CA 1
ATOM 688 C C . LYS A 1 90 ? 10.331 10.469 -18.978 1.00 95.94 90 LYS A C 1
ATOM 690 O O . LYS A 1 90 ? 10.534 9.584 -18.147 1.00 95.94 90 LYS A O 1
ATOM 695 N N . LEU A 1 91 ? 10.083 10.214 -20.259 1.00 96.75 91 LEU A N 1
ATOM 696 C CA . LEU A 1 91 ? 10.170 8.871 -20.826 1.00 96.75 91 LEU A CA 1
ATOM 697 C C . LEU A 1 91 ? 11.628 8.402 -20.777 1.00 96.75 91 LEU A C 1
ATOM 699 O O . LEU A 1 91 ? 12.532 9.174 -21.098 1.00 96.75 91 LEU A O 1
ATOM 703 N N . VAL A 1 92 ? 11.847 7.149 -20.387 1.00 96.62 92 VAL A N 1
ATOM 704 C CA . VAL A 1 92 ? 13.150 6.492 -20.513 1.00 96.62 92 VAL A CA 1
ATOM 705 C C . VAL A 1 92 ? 13.221 5.868 -21.912 1.00 96.62 92 VAL A C 1
ATOM 707 O O . VAL A 1 92 ? 12.382 5.018 -22.219 1.00 96.62 92 VAL A O 1
ATOM 710 N N . PRO A 1 93 ? 14.167 6.292 -22.770 1.00 94.69 93 PRO A N 1
ATOM 711 C CA . PRO A 1 93 ? 14.360 5.707 -24.093 1.00 94.69 93 PRO A CA 1
ATOM 712 C C . PRO A 1 93 ? 14.520 4.182 -24.053 1.00 94.69 93 PRO A C 1
ATOM 714 O O . PRO A 1 93 ? 15.112 3.638 -23.123 1.00 94.69 93 PRO A O 1
ATOM 717 N N . ALA A 1 94 ? 14.003 3.481 -25.062 1.00 89.50 94 ALA A N 1
ATOM 718 C CA . ALA A 1 94 ? 14.000 2.016 -25.093 1.00 89.50 94 ALA A CA 1
ATOM 719 C C . ALA A 1 94 ? 15.413 1.416 -25.217 1.00 89.50 94 ALA A C 1
ATOM 721 O O . ALA A 1 94 ? 15.653 0.288 -24.793 1.00 89.50 94 ALA A O 1
ATOM 722 N N . GLU A 1 95 ? 16.347 2.174 -25.789 1.00 87.19 95 GLU A N 1
ATOM 723 C CA . GLU A 1 95 ? 17.766 1.840 -25.902 1.00 87.19 95 GLU A CA 1
ATOM 724 C C . GLU A 1 95 ? 18.530 1.940 -24.572 1.00 87.19 95 GLU A C 1
ATOM 726 O O . GLU A 1 95 ? 19.659 1.449 -24.464 1.00 87.19 95 GLU A O 1
ATOM 731 N N . ASP A 1 96 ? 17.936 2.564 -23.552 1.00 88.44 96 ASP A N 1
ATOM 732 C CA . ASP A 1 96 ? 18.562 2.690 -22.249 1.00 88.44 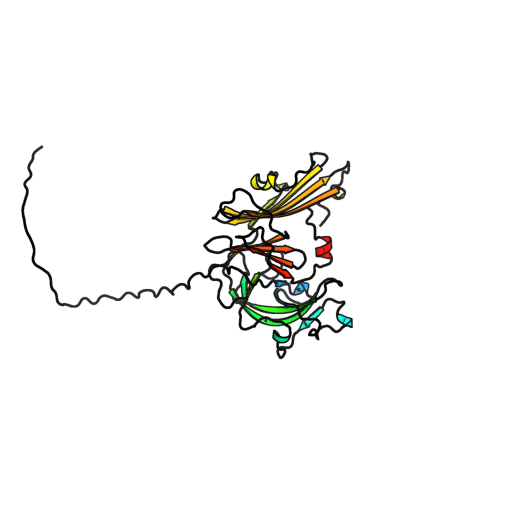96 ASP A CA 1
ATOM 733 C C . ASP A 1 96 ? 18.555 1.358 -21.505 1.00 88.44 96 ASP A C 1
ATOM 735 O O . ASP A 1 96 ? 17.521 0.729 -21.280 1.00 88.44 96 ASP A O 1
ATOM 739 N N . ASP A 1 97 ? 19.726 0.965 -21.009 1.00 89.81 97 ASP A N 1
ATOM 740 C CA . ASP A 1 97 ? 19.822 -0.156 -20.084 1.00 89.81 97 ASP A CA 1
ATOM 741 C C . ASP A 1 97 ? 19.268 0.257 -18.712 1.00 89.81 97 ASP A C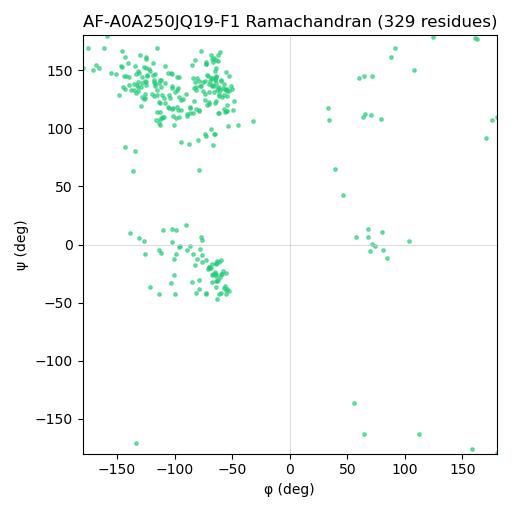 1
ATOM 743 O O . ASP A 1 97 ? 19.976 0.799 -17.856 1.00 89.81 97 ASP A O 1
ATOM 747 N N . VAL A 1 98 ? 17.983 -0.023 -18.496 1.00 92.44 98 VAL A N 1
ATOM 748 C CA . VAL A 1 98 ? 17.256 0.267 -17.252 1.00 92.44 98 VAL A CA 1
ATOM 749 C C . VAL A 1 98 ? 17.926 -0.340 -16.015 1.00 92.44 98 VAL A C 1
ATOM 751 O O . VAL A 1 98 ? 17.801 0.207 -14.917 1.00 92.44 98 VAL A O 1
ATOM 754 N N . ARG A 1 99 ? 18.721 -1.411 -16.161 1.00 92.62 99 ARG A N 1
ATOM 755 C CA . ARG A 1 99 ? 19.484 -1.985 -15.041 1.00 92.62 99 ARG A CA 1
ATOM 756 C C . ARG A 1 99 ? 20.585 -1.044 -14.575 1.00 92.62 99 ARG A C 1
ATOM 758 O O . ARG A 1 99 ? 20.859 -0.968 -13.377 1.00 92.62 99 ARG A O 1
ATOM 765 N N . LYS A 1 100 ? 21.180 -0.257 -15.479 1.00 92.38 100 LYS A N 1
ATOM 766 C CA . LYS A 1 100 ? 22.149 0.784 -15.096 1.00 92.38 100 LYS A CA 1
ATOM 767 C C . LYS A 1 100 ? 21.495 1.855 -14.234 1.00 92.38 100 LYS A C 1
ATOM 769 O O . LYS A 1 100 ? 22.159 2.353 -13.326 1.00 92.38 100 LYS A O 1
ATOM 774 N N . LEU A 1 101 ? 20.209 2.135 -14.445 1.00 91.69 101 LEU A N 1
ATOM 775 C CA . LEU A 1 101 ? 19.404 3.065 -13.644 1.00 91.69 101 LEU A CA 1
ATOM 776 C C . LEU A 1 101 ? 18.938 2.474 -12.301 1.00 91.69 101 LEU A C 1
ATOM 778 O O . LEU A 1 101 ? 18.362 3.191 -11.489 1.00 91.69 101 LEU A O 1
ATOM 782 N N . GLY A 1 102 ? 19.226 1.195 -12.043 1.00 91.19 102 GLY A N 1
ATOM 783 C CA . GLY A 1 102 ? 18.886 0.503 -10.801 1.00 91.19 102 GLY A CA 1
ATOM 784 C C . GLY A 1 102 ? 17.689 -0.437 -10.906 1.00 91.19 102 GLY A C 1
ATOM 785 O O . GLY A 1 102 ? 17.321 -1.021 -9.888 1.00 91.19 102 GLY A O 1
ATOM 786 N N . ALA A 1 103 ? 17.093 -0.616 -12.094 1.00 91.69 103 ALA A N 1
ATOM 787 C CA . ALA A 1 103 ? 16.027 -1.596 -12.274 1.00 91.69 103 ALA A CA 1
ATOM 788 C C . ALA A 1 103 ? 16.504 -3.006 -11.878 1.00 91.69 103 ALA A C 1
ATOM 790 O O . ALA A 1 103 ? 17.612 -3.416 -12.252 1.00 91.69 103 ALA A O 1
ATOM 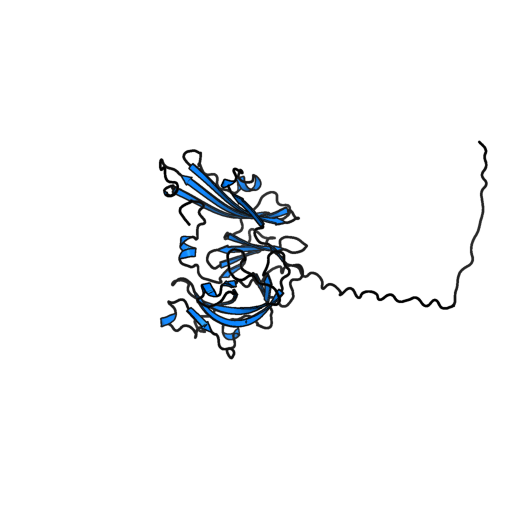791 N N . PRO A 1 104 ? 15.661 -3.777 -11.176 1.00 90.81 104 PRO A N 1
ATOM 792 C CA . PRO A 1 104 ? 15.859 -5.210 -11.000 1.00 90.81 104 PRO A CA 1
ATOM 793 C C . PRO A 1 104 ? 15.871 -5.943 -12.343 1.00 90.81 104 PRO A C 1
ATOM 795 O O . PRO A 1 104 ? 15.486 -5.382 -13.366 1.00 90.81 104 PRO A O 1
ATOM 798 N N . ASP A 1 105 ? 16.325 -7.197 -12.338 1.00 88.94 105 ASP A N 1
ATOM 799 C CA . ASP A 1 105 ? 16.393 -8.018 -13.549 1.00 88.94 105 ASP A CA 1
ATOM 800 C C . ASP A 1 105 ? 15.012 -8.116 -14.234 1.00 88.94 105 ASP A C 1
ATOM 802 O O . ASP A 1 105 ? 14.102 -8.718 -13.654 1.00 88.94 105 ASP A O 1
ATOM 806 N N . PRO A 1 106 ? 14.837 -7.561 -15.452 1.00 84.81 106 PRO A N 1
ATOM 807 C CA . PRO A 1 106 ? 13.559 -7.587 -16.163 1.00 84.81 106 PRO A CA 1
ATOM 808 C C . PRO A 1 106 ? 13.095 -8.998 -16.542 1.00 84.81 106 PRO A C 1
ATOM 810 O O . PRO A 1 106 ? 11.920 -9.191 -16.845 1.00 84.81 106 PRO A O 1
ATOM 813 N N . ALA A 1 107 ? 13.996 -9.990 -16.523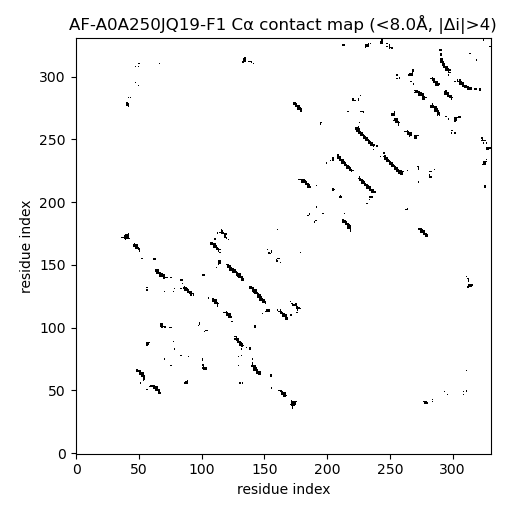 1.00 87.38 107 ALA A N 1
ATOM 814 C CA . ALA A 1 107 ? 13.639 -11.387 -16.750 1.00 87.38 107 ALA A CA 1
ATOM 815 C C . ALA A 1 107 ? 12.819 -11.986 -15.594 1.00 87.38 107 ALA A C 1
ATOM 817 O O . ALA A 1 107 ? 12.133 -12.993 -15.782 1.00 87.38 107 ALA A O 1
ATOM 818 N N . VAL A 1 108 ? 12.876 -11.381 -14.401 1.00 92.12 108 VAL A N 1
ATOM 819 C CA . VAL A 1 108 ? 12.054 -11.780 -13.258 1.00 92.12 108 VAL A CA 1
ATOM 820 C C . VAL A 1 108 ? 10.690 -11.094 -13.379 1.00 92.12 108 VAL A C 1
ATOM 822 O O . VAL A 1 108 ? 10.619 -9.868 -13.258 1.00 92.12 108 VAL A O 1
ATOM 825 N N . PRO A 1 109 ? 9.595 -11.845 -13.606 1.00 93.81 109 PRO A N 1
ATOM 826 C CA . PRO A 1 109 ? 8.284 -11.246 -13.787 1.00 93.81 109 PRO A CA 1
ATOM 827 C C . PRO A 1 109 ? 7.761 -10.623 -12.491 1.00 93.81 109 PRO A C 1
ATOM 829 O O . PRO A 1 109 ? 8.205 -10.921 -11.375 1.00 93.81 109 PRO A O 1
ATOM 832 N N . LEU A 1 110 ? 6.756 -9.770 -12.663 1.00 96.88 110 LEU A N 1
ATOM 833 C CA . LEU A 1 110 ? 5.901 -9.322 -11.579 1.00 96.88 110 LEU A CA 1
ATOM 834 C C . LEU A 1 110 ? 4.630 -10.169 -11.546 1.00 96.88 110 LEU A C 1
ATOM 836 O O . LEU A 1 110 ? 4.095 -10.544 -12.585 1.00 96.88 110 LEU A O 1
ATOM 840 N N . TRP A 1 111 ? 4.131 -10.436 -10.347 1.00 96.88 111 TRP A N 1
ATOM 841 C CA . TRP A 1 111 ? 2.855 -11.106 -10.113 1.00 96.88 111 TRP A CA 1
ATOM 842 C C . TRP A 1 111 ? 1.895 -10.115 -9.475 1.00 96.88 111 TRP A C 1
ATOM 844 O O . TRP A 1 111 ? 2.094 -9.727 -8.323 1.00 96.88 111 TRP A O 1
ATOM 854 N N . VAL A 1 112 ? 0.906 -9.659 -10.241 1.00 96.25 112 VAL A N 1
ATOM 855 C CA . VAL A 1 112 ? 0.022 -8.544 -9.886 1.00 96.25 112 VAL A CA 1
ATOM 856 C C . VAL A 1 112 ? -1.270 -9.055 -9.264 1.00 96.25 112 VAL A C 1
ATOM 858 O O . VAL A 1 112 ? -2.004 -9.836 -9.862 1.00 96.25 112 VAL A O 1
ATOM 861 N N . PHE A 1 113 ? -1.578 -8.532 -8.084 1.00 93.94 113 PHE A N 1
ATOM 862 C CA . PHE A 1 113 ? -2.842 -8.678 -7.378 1.00 93.94 113 PHE A CA 1
ATOM 863 C C . PHE A 1 113 ? -3.729 -7.471 -7.707 1.00 93.94 113 PHE A C 1
ATOM 865 O O . PHE A 1 113 ? -3.678 -6.436 -7.036 1.00 93.94 113 PHE A O 1
ATOM 872 N N . GLY A 1 114 ? -4.503 -7.579 -8.791 1.00 87.12 114 GLY A N 1
ATOM 873 C CA . GLY A 1 114 ? -5.375 -6.498 -9.269 1.00 87.12 114 GLY A CA 1
ATOM 874 C C . GLY A 1 114 ? -6.688 -6.368 -8.488 1.00 87.12 114 GLY A C 1
ATOM 875 O O . GLY A 1 114 ? -7.145 -5.258 -8.205 1.00 87.12 114 GLY A O 1
ATOM 876 N N . LYS A 1 115 ? -7.281 -7.501 -8.096 1.00 88.12 115 LYS A N 1
ATOM 877 C CA . LYS A 1 115 ? -8.558 -7.590 -7.369 1.00 88.12 115 LYS A CA 1
ATOM 878 C C . LYS A 1 115 ? -8.359 -8.338 -6.048 1.00 88.12 115 LYS A C 1
ATOM 880 O O . LYS A 1 115 ? -7.460 -9.171 -5.941 1.00 88.12 115 LYS A O 1
ATOM 885 N N . ALA A 1 116 ? -9.180 -8.016 -5.048 1.00 88.06 116 ALA A N 1
ATOM 886 C CA . ALA A 1 116 ? -9.156 -8.725 -3.771 1.00 88.06 116 ALA A CA 1
ATOM 887 C C . ALA A 1 116 ? -9.577 -10.191 -3.966 1.00 88.06 116 ALA A C 1
ATOM 889 O O . ALA A 1 116 ? -10.430 -10.481 -4.802 1.00 88.06 116 ALA A O 1
ATOM 890 N N . ASP A 1 117 ? -8.924 -11.096 -3.238 1.00 90.62 117 ASP A N 1
ATOM 891 C CA . ASP A 1 117 ? -9.146 -12.548 -3.205 1.00 90.62 117 ASP A CA 1
ATOM 892 C C . ASP A 1 117 ? -9.013 -13.281 -4.559 1.00 90.62 117 ASP A C 1
ATOM 894 O O . ASP A 1 117 ? -9.240 -14.492 -4.646 1.00 90.62 117 ASP A O 1
ATOM 898 N N . ALA A 1 118 ? -8.579 -12.573 -5.606 1.00 91.19 118 ALA A N 1
ATOM 899 C CA . ALA A 1 118 ? -8.291 -13.122 -6.922 1.00 91.19 118 ALA A CA 1
ATOM 900 C C . ALA A 1 118 ? -6.863 -13.682 -7.002 1.00 91.19 118 ALA A C 1
ATOM 902 O O . ALA A 1 118 ? -5.957 -13.246 -6.283 1.00 91.19 118 ALA A O 1
ATOM 903 N N . ALA A 1 119 ? -6.663 -14.637 -7.913 1.00 91.56 119 ALA A N 1
ATOM 904 C CA . ALA A 1 119 ? -5.334 -15.138 -8.234 1.00 91.56 119 ALA A CA 1
ATOM 905 C C . ALA A 1 119 ? -4.477 -14.026 -8.871 1.00 91.56 119 ALA A C 1
ATOM 907 O O . ALA A 1 119 ? -4.999 -13.225 -9.656 1.00 91.56 119 ALA A O 1
ATOM 908 N N . PRO A 1 120 ? -3.173 -13.963 -8.557 1.00 94.12 120 PRO A N 1
ATOM 909 C CA . PRO A 1 120 ? -2.283 -13.003 -9.179 1.00 94.12 120 PRO A CA 1
ATOM 910 C C . PRO A 1 120 ? -2.012 -13.392 -10.628 1.00 94.12 120 PRO A C 1
ATOM 912 O O . PRO A 1 120 ? -1.892 -14.572 -10.954 1.00 94.12 120 PRO A O 1
ATOM 915 N N . CYS A 1 121 ? -1.852 -12.394 -11.488 1.00 94.38 121 CYS A N 1
ATOM 916 C CA . CYS A 1 121 ? -1.491 -12.617 -12.881 1.00 94.38 121 CYS A CA 1
ATOM 917 C C . CYS A 1 121 ? -0.061 -12.192 -13.164 1.00 94.38 121 CYS A C 1
ATOM 919 O O . CYS A 1 121 ? 0.496 -11.315 -12.494 1.00 94.38 121 CYS A O 1
ATOM 921 N N . ARG A 1 122 ? 0.533 -12.817 -14.177 1.00 95.81 122 ARG A N 1
ATOM 922 C CA . ARG A 1 122 ? 1.856 -12.438 -14.640 1.00 95.81 122 ARG A CA 1
ATOM 923 C C . ARG A 1 122 ? 1.800 -11.046 -15.264 1.00 95.81 122 ARG A C 1
ATOM 925 O O . ARG A 1 122 ? 0.832 -10.670 -15.928 1.00 95.81 122 ARG A O 1
ATOM 932 N N . ALA A 1 123 ? 2.861 -10.287 -15.038 1.00 95.50 123 ALA A N 1
ATOM 933 C CA . ALA A 1 123 ? 3.045 -8.970 -15.598 1.00 95.50 123 ALA A CA 1
ATOM 934 C C . ALA A 1 123 ? 4.510 -8.709 -15.944 1.00 95.50 123 ALA A C 1
ATOM 936 O O . ALA A 1 123 ? 5.425 -9.136 -15.230 1.00 95.50 123 ALA A O 1
ATOM 937 N N . VAL A 1 124 ? 4.721 -7.969 -17.030 1.00 93.69 124 VAL A N 1
ATOM 938 C CA . VAL A 1 124 ? 6.049 -7.572 -17.505 1.00 93.69 124 VAL A CA 1
ATOM 939 C C . VAL A 1 124 ? 6.108 -6.060 -17.740 1.00 93.69 124 VAL A C 1
ATOM 941 O O . VAL A 1 124 ? 5.140 -5.485 -18.243 1.00 93.69 124 VAL A O 1
ATOM 944 N N . PRO A 1 125 ? 7.210 -5.385 -17.366 1.00 93.88 125 PRO A N 1
ATOM 945 C CA . PRO A 1 125 ? 7.422 -3.981 -17.708 1.00 93.88 125 PRO A CA 1
ATOM 946 C C . PRO A 1 125 ? 7.460 -3.763 -19.225 1.00 93.88 125 PRO A C 1
ATOM 948 O O . PRO A 1 125 ? 8.173 -4.483 -19.921 1.00 93.88 125 PRO A O 1
ATOM 951 N N . VAL A 1 126 ? 6.742 -2.754 -19.727 1.00 93.00 126 VAL A N 1
ATOM 952 C CA . VAL A 1 126 ? 6.690 -2.432 -21.170 1.00 93.00 126 VAL A CA 1
ATOM 953 C C . VAL A 1 126 ? 7.147 -1.020 -21.512 1.00 93.00 126 VAL A C 1
ATOM 955 O O . VAL A 1 126 ? 7.813 -0.827 -22.524 1.00 93.00 126 VAL A O 1
ATOM 958 N N . VAL A 1 127 ? 6.839 -0.036 -20.670 1.00 95.19 127 VAL A N 1
ATOM 959 C CA . VAL A 1 127 ? 7.250 1.361 -20.870 1.00 95.19 127 VAL A CA 1
ATOM 960 C C . VAL A 1 127 ? 7.851 1.869 -19.576 1.00 95.19 127 VAL A C 1
ATOM 962 O O . VAL A 1 127 ? 7.292 1.627 -18.508 1.00 95.19 127 VAL A O 1
ATOM 965 N N . TRP A 1 128 ? 8.978 2.568 -19.667 1.00 96.62 128 TRP A N 1
ATOM 966 C CA . TRP A 1 128 ? 9.748 3.022 -18.516 1.00 96.62 128 TRP A CA 1
ATOM 967 C C . TRP A 1 128 ? 9.732 4.542 -18.403 1.00 96.62 128 TRP A C 1
ATOM 969 O O . TRP A 1 128 ? 9.868 5.262 -19.390 1.00 96.62 128 TRP A O 1
ATOM 979 N N . TRP A 1 129 ? 9.594 5.029 -17.176 1.00 97.25 129 TRP A N 1
ATOM 980 C CA . TRP A 1 129 ? 9.455 6.442 -16.858 1.00 97.25 129 TRP A CA 1
ATOM 981 C C . TRP A 1 129 ? 10.407 6.823 -15.731 1.00 97.25 129 TRP A C 1
ATOM 983 O O . TRP A 1 129 ? 10.458 6.159 -14.693 1.00 97.25 129 TRP A O 1
ATOM 993 N N . ALA A 1 130 ? 11.131 7.922 -15.922 1.00 96.19 130 ALA A N 1
ATOM 994 C CA . ALA A 1 130 ? 11.828 8.619 -14.858 1.00 96.19 130 ALA A CA 1
ATOM 995 C C . ALA A 1 130 ? 10.855 9.644 -14.271 1.00 96.19 130 ALA A C 1
ATOM 997 O O . ALA A 1 130 ? 10.480 10.617 -14.928 1.00 96.19 130 ALA A O 1
ATOM 998 N N . VAL A 1 131 ? 10.413 9.397 -13.044 1.00 94.50 131 VAL A N 1
ATOM 999 C CA . VAL A 1 131 ? 9.400 10.201 -12.362 1.00 94.50 131 VAL A CA 1
ATOM 1000 C C . VAL A 1 131 ? 10.028 10.866 -11.155 1.00 94.50 131 VAL A C 1
ATOM 1002 O O . VAL A 1 131 ? 10.402 10.202 -10.191 1.00 94.50 131 VAL A O 1
ATOM 1005 N N . ARG A 1 132 ? 10.116 12.189 -11.182 1.00 91.25 132 ARG A N 1
ATOM 1006 C CA . ARG A 1 132 ? 10.579 12.975 -10.049 1.00 91.25 132 ARG A CA 1
ATOM 1007 C C . ARG A 1 132 ? 9.382 13.446 -9.239 1.00 91.25 132 ARG A C 1
ATOM 1009 O O . ARG A 1 132 ? 8.541 14.187 -9.741 1.00 91.25 132 ARG A O 1
ATOM 1016 N N . MET A 1 133 ? 9.291 12.985 -7.995 1.00 87.00 133 MET A N 1
ATOM 1017 C CA . MET A 1 133 ? 8.166 13.286 -7.110 1.00 87.00 133 MET A CA 1
ATOM 1018 C C . MET A 1 133 ? 8.604 13.388 -5.650 1.00 87.00 133 MET A C 1
ATOM 1020 O O . MET A 1 133 ? 9.603 12.791 -5.238 1.00 87.00 133 MET A O 1
ATOM 1024 N N . GLY A 1 134 ? 7.841 14.162 -4.881 1.00 77.81 134 GLY A N 1
ATOM 1025 C CA . GLY A 1 134 ? 8.058 14.394 -3.459 1.00 77.81 134 GLY A CA 1
ATOM 1026 C C . GLY A 1 134 ? 8.178 15.865 -3.069 1.00 77.81 134 GLY A C 1
ATOM 1027 O O . GLY A 1 134 ? 8.117 16.751 -3.925 1.00 77.81 134 GLY A O 1
ATOM 1028 N N . THR A 1 135 ? 8.352 16.110 -1.773 1.00 72.06 135 THR A N 1
ATOM 1029 C CA . THR A 1 135 ? 8.623 17.428 -1.176 1.00 72.06 135 THR A CA 1
ATOM 1030 C C . THR A 1 135 ? 10.102 17.785 -1.272 1.00 72.06 135 THR A C 1
ATOM 1032 O O . THR A 1 135 ? 10.937 16.898 -1.417 1.00 72.06 135 THR A O 1
ATOM 1035 N N . ASP A 1 136 ? 10.446 19.071 -1.186 1.00 68.69 136 ASP A N 1
ATOM 1036 C CA . ASP A 1 136 ? 11.801 19.563 -1.485 1.00 68.69 136 ASP A CA 1
ATOM 1037 C C . ASP A 1 136 ? 12.911 18.862 -0.681 1.00 68.69 136 ASP A C 1
ATOM 1039 O O . ASP A 1 136 ? 13.946 18.516 -1.242 1.00 68.69 136 ASP A O 1
ATOM 1043 N N . ALA A 1 137 ? 12.675 18.551 0.598 1.00 68.44 137 ALA A N 1
ATOM 1044 C CA . ALA A 1 137 ? 13.659 17.880 1.455 1.00 68.44 137 ALA A CA 1
ATOM 1045 C C . ALA A 1 137 ? 13.917 16.403 1.091 1.00 68.44 137 ALA A C 1
ATOM 1047 O O . ALA A 1 137 ? 14.923 15.831 1.499 1.00 68.44 137 ALA A O 1
ATOM 1048 N N . ASP A 1 138 ? 13.004 15.777 0.349 1.00 73.69 138 ASP A N 1
ATOM 1049 C CA . ASP A 1 138 ? 12.929 14.324 0.191 1.00 73.69 138 ASP A CA 1
ATOM 1050 C C . ASP A 1 138 ? 12.628 13.906 -1.261 1.00 73.69 138 ASP A C 1
ATOM 1052 O O . ASP A 1 138 ? 12.306 12.744 -1.531 1.00 73.69 138 ASP A O 1
ATOM 1056 N N . ARG A 1 139 ? 12.682 14.842 -2.216 1.00 85.56 139 ARG A N 1
ATOM 1057 C CA . ARG A 1 139 ? 12.318 14.613 -3.618 1.00 85.56 139 ARG A CA 1
ATOM 1058 C C . ARG A 1 139 ? 13.348 13.718 -4.289 1.00 85.56 139 ARG A C 1
ATOM 1060 O O . ARG A 1 139 ? 14.530 14.049 -4.379 1.00 85.56 139 ARG A O 1
ATOM 1067 N N . LYS A 1 140 ? 12.878 12.594 -4.825 1.00 89.38 140 LYS A N 1
ATOM 1068 C CA . LYS A 1 140 ? 13.714 11.613 -5.524 1.00 89.38 140 LYS A CA 1
ATOM 1069 C C . LYS A 1 140 ? 13.185 11.353 -6.922 1.00 89.38 140 LYS A C 1
ATOM 1071 O O . LYS A 1 140 ? 12.016 11.601 -7.221 1.00 89.38 140 LYS A O 1
ATOM 1076 N N . THR A 1 141 ? 14.065 10.830 -7.764 1.00 92.62 141 THR A N 1
ATOM 1077 C CA . THR A 1 141 ? 13.704 10.349 -9.093 1.00 92.62 141 THR A CA 1
ATOM 1078 C C . THR A 1 141 ? 13.503 8.843 -9.019 1.00 92.62 141 THR A C 1
ATOM 1080 O O . THR A 1 141 ? 14.420 8.086 -8.709 1.00 92.62 141 THR A O 1
ATOM 1083 N N . TYR A 1 142 ? 12.279 8.408 -9.266 1.00 93.94 142 TYR A N 1
ATOM 1084 C CA . TYR A 1 142 ? 11.862 7.019 -9.266 1.00 93.94 142 TYR A CA 1
ATOM 1085 C C . TYR A 1 142 ? 11.864 6.495 -10.694 1.00 93.94 142 TYR A C 1
ATOM 1087 O O . TYR A 1 142 ? 11.362 7.143 -11.612 1.00 93.94 142 TYR A O 1
ATOM 1095 N N . LEU A 1 143 ? 12.412 5.301 -10.873 1.00 95.62 143 LEU A N 1
ATOM 1096 C CA . LEU A 1 143 ? 12.238 4.534 -12.089 1.00 95.62 143 LEU A CA 1
ATOM 1097 C C . LEU A 1 143 ? 10.950 3.732 -11.948 1.00 95.62 143 LEU A C 1
ATOM 1099 O O . LEU A 1 143 ? 10.860 2.829 -11.109 1.00 95.62 143 LEU A O 1
ATOM 1103 N N . MET A 1 144 ? 9.959 4.068 -12.763 1.00 96.31 144 MET A N 1
ATOM 1104 C CA . MET A 1 144 ? 8.669 3.395 -12.780 1.00 96.31 144 MET A CA 1
ATOM 1105 C C . MET A 1 144 ? 8.410 2.754 -14.136 1.00 96.31 144 MET A C 1
ATOM 1107 O O . MET A 1 144 ? 8.954 3.191 -15.149 1.00 96.31 144 MET A O 1
ATOM 1111 N N . SER A 1 145 ? 7.558 1.735 -14.167 1.00 96.00 145 SER A N 1
ATOM 1112 C CA . SER A 1 145 ? 7.173 1.083 -15.414 1.00 96.00 145 SER A CA 1
ATOM 1113 C C . SER A 1 145 ? 5.669 0.912 -15.544 1.00 96.00 145 SER A C 1
ATOM 1115 O O . SER A 1 145 ? 5.001 0.497 -14.595 1.00 96.00 145 SER A O 1
ATOM 1117 N N . GLU A 1 146 ? 5.153 1.126 -16.745 1.00 95.06 146 GLU A N 1
ATOM 1118 C CA . GLU A 1 146 ? 3.884 0.537 -17.160 1.00 95.06 146 GLU A CA 1
ATOM 1119 C C . GLU A 1 146 ? 4.052 -0.971 -17.290 1.00 95.06 146 GLU A C 1
ATOM 1121 O O . GLU A 1 146 ? 5.105 -1.450 -17.724 1.00 95.06 146 GLU A O 1
ATOM 1126 N N . LEU A 1 147 ? 3.018 -1.713 -16.912 1.00 94.25 147 LEU A N 1
ATOM 1127 C CA . LEU A 1 147 ? 3.022 -3.164 -16.987 1.00 94.25 147 LEU A CA 1
ATOM 1128 C C . LEU A 1 147 ? 2.030 -3.635 -18.041 1.00 94.25 147 LEU A C 1
ATOM 1130 O O . LEU A 1 147 ? 0.880 -3.198 -18.054 1.00 94.25 147 LEU A O 1
ATOM 1134 N N . GLN A 1 148 ? 2.454 -4.592 -18.857 1.00 93.31 148 GLN A N 1
ATOM 1135 C CA . GLN A 1 148 ? 1.528 -5.465 -19.559 1.00 93.31 148 GLN A CA 1
ATOM 1136 C C . GLN A 1 148 ? 1.109 -6.562 -18.586 1.00 93.31 148 GLN A C 1
ATOM 1138 O O . GLN A 1 148 ? 1.952 -7.323 -18.112 1.00 93.31 148 GLN A O 1
ATOM 1143 N N . VAL A 1 149 ? -0.179 -6.593 -18.254 1.00 92.62 149 VAL A N 1
ATOM 1144 C CA . VAL A 1 149 ? -0.783 -7.513 -17.285 1.00 92.62 149 VAL A CA 1
ATOM 1145 C C . VAL A 1 149 ? -1.705 -8.491 -18.004 1.00 92.62 149 VAL A C 1
ATOM 1147 O O . VAL A 1 149 ? -2.411 -8.110 -18.934 1.00 92.62 149 VAL A O 1
ATOM 1150 N N . GLU A 1 150 ? -1.714 -9.746 -17.562 1.00 90.06 150 GLU A N 1
ATOM 1151 C CA . GLU A 1 150 ? -2.587 -10.790 -18.124 1.00 90.06 150 GLU A CA 1
ATOM 1152 C C . GLU A 1 150 ? -3.984 -10.830 -17.472 1.00 90.06 150 GLU A C 1
ATOM 1154 O O . GLU A 1 150 ? -4.827 -11.634 -17.859 1.00 90.06 150 GLU A O 1
ATOM 1159 N N . CYS A 1 151 ? -4.249 -9.974 -16.479 1.00 87.31 151 CYS A N 1
ATOM 1160 C CA . CYS A 1 151 ? -5.531 -9.897 -15.783 1.00 87.31 151 CYS A CA 1
ATOM 1161 C C . CYS A 1 151 ? -6.086 -8.479 -15.693 1.00 87.31 151 CYS A C 1
ATOM 1163 O O . CYS A 1 151 ? -5.365 -7.488 -15.811 1.00 87.31 151 CYS A O 1
ATOM 1165 N N . ASP A 1 152 ? -7.383 -8.402 -15.396 1.00 83.31 152 ASP A N 1
ATOM 1166 C CA . ASP A 1 152 ? -8.070 -7.151 -15.108 1.00 83.31 152 ASP A CA 1
ATOM 1167 C C . ASP A 1 152 ? -7.485 -6.459 -13.875 1.00 83.31 152 ASP A C 1
ATOM 1169 O O . ASP A 1 152 ? -7.680 -6.886 -12.729 1.00 83.31 152 ASP A O 1
ATOM 1173 N N . VAL A 1 153 ? -6.864 -5.313 -14.111 1.00 86.56 153 VAL A N 1
ATOM 1174 C CA . VAL A 1 153 ? -6.492 -4.370 -13.064 1.00 86.56 153 VAL A CA 1
ATOM 1175 C C . VAL A 1 153 ? -7.453 -3.194 -13.135 1.00 86.56 153 VAL A C 1
ATOM 1177 O O . VAL A 1 153 ? -7.520 -2.500 -14.148 1.00 86.56 153 VAL A O 1
ATOM 1180 N N . LEU A 1 154 ? -8.217 -2.971 -12.063 1.00 83.19 154 LEU A N 1
ATOM 1181 C CA . LEU A 1 154 ? -9.150 -1.849 -12.018 1.00 83.19 154 LEU A CA 1
ATOM 1182 C C . LEU A 1 154 ? -8.372 -0.521 -12.127 1.00 83.19 154 LEU A C 1
ATOM 1184 O O . LEU A 1 154 ? -7.333 -0.370 -11.471 1.00 83.19 154 LEU A O 1
ATOM 1188 N N . PRO A 1 155 ? -8.840 0.438 -12.947 1.00 83.19 155 PRO A N 1
ATOM 1189 C CA . PRO A 1 155 ? -8.181 1.732 -13.098 1.00 83.19 155 PRO A CA 1
ATOM 1190 C C . PRO A 1 155 ? -8.223 2.501 -11.774 1.00 83.19 155 PRO A C 1
ATOM 1192 O O . PRO A 1 155 ? -9.179 2.303 -11.034 1.00 83.19 155 PRO A O 1
ATOM 1195 N N . PRO A 1 156 ? -7.258 3.395 -11.485 1.00 83.25 156 PRO A N 1
ATOM 1196 C CA . PRO A 1 156 ? -7.263 4.204 -10.266 1.00 83.25 156 PRO A CA 1
ATOM 1197 C C . PRO A 1 156 ? -8.593 4.936 -10.024 1.00 83.25 156 PRO A C 1
ATOM 1199 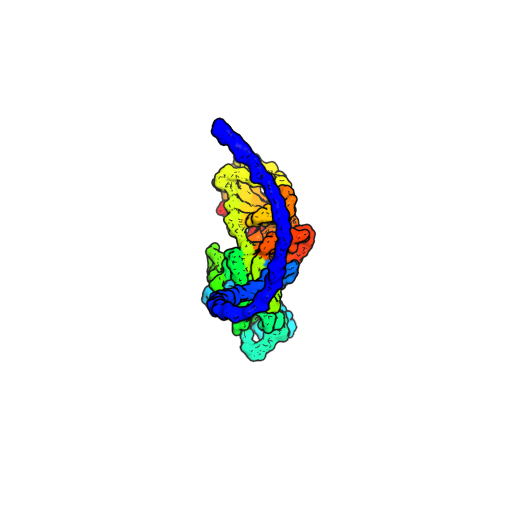O O . PRO A 1 156 ? -9.153 5.530 -10.945 1.00 83.25 156 PRO A O 1
ATOM 1202 N N . GLY A 1 157 ? -9.077 4.934 -8.780 1.00 70.06 157 GLY A N 1
ATOM 1203 C CA . GLY A 1 157 ? -10.369 5.506 -8.406 1.00 70.06 157 GLY A CA 1
ATOM 1204 C C . GLY A 1 157 ? -10.934 4.949 -7.095 1.00 70.06 157 GLY A C 1
ATOM 1205 O O . GLY A 1 157 ? -10.304 4.154 -6.403 1.00 70.06 157 GLY A O 1
ATOM 1206 N N . ARG A 1 158 ? -12.158 5.374 -6.753 1.00 57.62 158 ARG A N 1
ATOM 1207 C CA . ARG A 1 158 ? -12.801 5.122 -5.445 1.00 57.62 158 ARG A CA 1
ATOM 1208 C C . ARG A 1 158 ? -13.158 3.652 -5.178 1.00 57.62 158 ARG A C 1
ATOM 1210 O O . ARG A 1 158 ? -13.249 3.257 -4.026 1.00 57.62 158 ARG A O 1
ATOM 1217 N N . LEU A 1 159 ? -13.380 2.865 -6.234 1.00 55.16 159 LEU A N 1
ATOM 1218 C CA . LEU A 1 159 ? -13.772 1.446 -6.154 1.00 55.16 159 LEU A CA 1
ATOM 1219 C C . LEU A 1 159 ? -12.596 0.484 -6.386 1.00 55.16 159 LEU A C 1
ATOM 1221 O O . LEU A 1 159 ? -12.700 -0.715 -6.144 1.00 55.16 159 LEU A O 1
ATOM 1225 N N . SER A 1 160 ? -11.472 1.001 -6.874 1.00 60.44 160 SER A N 1
ATOM 1226 C CA . SER A 1 160 ? -10.275 0.237 -7.196 1.00 60.44 160 SER A CA 1
ATOM 1227 C C . SER A 1 160 ? -9.263 0.401 -6.066 1.00 60.44 160 SER A C 1
ATOM 1229 O O . SER A 1 160 ? -8.593 1.430 -5.964 1.00 60.44 160 SER A O 1
ATOM 1231 N N . GLY A 1 161 ? -9.115 -0.598 -5.201 1.00 74.88 161 GLY A N 1
ATOM 1232 C CA . GLY A 1 161 ? -7.945 -0.605 -4.323 1.00 74.88 161 GLY A CA 1
ATOM 1233 C C . GLY A 1 161 ? -6.664 -0.623 -5.169 1.00 74.88 161 GLY A C 1
ATOM 1234 O O . GLY A 1 161 ? -6.622 -1.294 -6.205 1.00 74.88 161 GLY A O 1
ATOM 1235 N N . THR A 1 162 ? -5.624 0.096 -4.743 1.00 86.56 162 THR A N 1
ATOM 1236 C CA . THR A 1 162 ? -4.330 0.112 -5.441 1.00 86.56 162 THR A CA 1
ATOM 1237 C C . THR A 1 162 ? -3.786 -1.316 -5.590 1.00 86.56 162 THR A C 1
ATOM 1239 O O . THR A 1 162 ? -3.818 -2.082 -4.616 1.00 86.56 162 THR A O 1
ATOM 1242 N N . PRO A 1 163 ? -3.308 -1.716 -6.782 1.00 90.88 163 PRO A N 1
ATOM 1243 C CA . PRO A 1 163 ? -2.724 -3.032 -6.995 1.00 90.88 163 PRO A CA 1
ATOM 1244 C C . PRO A 1 163 ? -1.476 -3.246 -6.144 1.00 90.88 163 PRO A C 1
ATOM 1246 O O . PRO A 1 163 ? -0.796 -2.301 -5.741 1.00 90.88 163 PRO A O 1
ATOM 1249 N N . VAL A 1 164 ? -1.150 -4.514 -5.922 1.00 91.31 164 VAL A N 1
ATOM 1250 C CA . VAL A 1 164 ? 0.108 -4.935 -5.295 1.00 91.31 164 VAL A CA 1
ATOM 1251 C C . VAL A 1 164 ? 0.791 -5.902 -6.234 1.00 91.31 164 VAL A C 1
ATOM 1253 O O . VAL A 1 164 ? 0.117 -6.736 -6.828 1.00 91.31 164 VAL A O 1
ATOM 1256 N N . ALA A 1 165 ? 2.109 -5.814 -6.383 1.00 95.31 165 ALA A N 1
ATOM 1257 C CA . ALA A 1 165 ? 2.863 -6.795 -7.148 1.00 95.31 165 ALA A CA 1
ATOM 1258 C C . ALA A 1 165 ? 3.931 -7.468 -6.294 1.00 95.31 165 ALA A C 1
ATOM 1260 O O . ALA A 1 165 ? 4.487 -6.863 -5.380 1.00 95.31 165 ALA A O 1
ATOM 1261 N N . LEU A 1 166 ? 4.227 -8.721 -6.625 1.00 96.38 166 LEU A N 1
ATOM 1262 C CA . LEU A 1 166 ? 5.369 -9.462 -6.106 1.00 96.38 166 LEU A CA 1
ATOM 1263 C C . LEU A 1 166 ? 6.385 -9.677 -7.216 1.00 96.38 166 LEU A C 1
ATOM 1265 O O . LEU A 1 166 ? 6.037 -10.201 -8.272 1.00 96.38 166 LEU A O 1
ATOM 1269 N N . ARG A 1 167 ? 7.644 -9.331 -6.965 1.00 95.62 167 ARG A N 1
ATOM 1270 C CA . ARG A 1 167 ? 8.747 -9.677 -7.859 1.00 95.62 167 ARG A CA 1
ATOM 1271 C C . ARG A 1 167 ? 9.319 -11.030 -7.469 1.00 95.62 167 ARG A C 1
ATOM 1273 O O . ARG A 1 167 ? 9.914 -11.175 -6.404 1.00 95.62 167 ARG A O 1
ATOM 1280 N N . GLN A 1 168 ? 9.139 -12.023 -8.329 1.00 94.44 168 GLN A N 1
ATOM 1281 C CA . GLN A 1 168 ? 9.679 -13.364 -8.118 1.00 94.44 168 GLN A CA 1
ATOM 1282 C C . GLN A 1 168 ? 9.621 -14.182 -9.403 1.00 94.44 168 GLN A C 1
ATOM 1284 O O . GLN A 1 168 ? 8.755 -13.979 -10.252 1.00 94.44 168 GLN A O 1
ATOM 1289 N N . LYS A 1 169 ? 10.556 -15.125 -9.525 1.00 92.75 169 LYS A N 1
ATOM 1290 C CA . LYS A 1 169 ? 10.690 -15.987 -10.702 1.00 92.75 169 LYS A CA 1
ATOM 1291 C C . LYS A 1 169 ? 9.448 -16.848 -10.920 1.00 92.75 169 LYS A C 1
ATOM 1293 O O . LYS A 1 169 ? 8.989 -17.002 -12.046 1.00 92.75 169 LYS A O 1
ATOM 1298 N N . ASP A 1 170 ? 8.932 -17.396 -9.831 1.00 91.88 170 ASP A N 1
ATOM 1299 C CA . ASP A 1 170 ? 7.887 -18.404 -9.838 1.00 91.88 170 ASP A CA 1
ATOM 1300 C C . ASP A 1 170 ? 6.522 -17.822 -9.473 1.00 91.88 170 ASP A C 1
ATOM 1302 O O . ASP A 1 170 ? 6.431 -16.913 -8.647 1.00 91.88 170 ASP A O 1
ATOM 1306 N N . ALA A 1 171 ? 5.458 -18.382 -10.048 1.00 92.62 171 ALA A N 1
ATOM 1307 C CA . ALA A 1 171 ? 4.092 -18.013 -9.705 1.00 92.62 171 ALA A CA 1
ATOM 1308 C C . ALA A 1 171 ? 3.797 -18.314 -8.223 1.00 92.62 171 ALA A C 1
ATOM 1310 O O . ALA A 1 171 ? 4.002 -19.451 -7.789 1.00 92.62 171 ALA A O 1
ATOM 1311 N N . PRO A 1 172 ? 3.282 -17.351 -7.435 1.00 94.25 172 PRO A N 1
ATOM 1312 C CA . PRO A 1 172 ? 2.813 -17.606 -6.074 1.00 94.25 172 PRO A CA 1
ATOM 1313 C C . PRO A 1 172 ? 1.421 -18.248 -6.104 1.00 94.25 172 PRO A C 1
ATOM 1315 O O . PRO A 1 172 ? 0.428 -17.645 -5.691 1.00 94.25 172 PRO A O 1
ATOM 1318 N N . THR A 1 173 ? 1.335 -19.458 -6.656 1.00 92.00 173 THR A N 1
ATOM 1319 C CA . THR A 1 173 ? 0.082 -20.213 -6.771 1.00 92.00 173 THR A CA 1
ATOM 1320 C C . THR A 1 173 ? -0.546 -20.407 -5.389 1.00 92.00 173 THR A C 1
ATOM 1322 O O . THR A 1 173 ? 0.129 -20.805 -4.442 1.00 92.00 173 THR A O 1
ATOM 1325 N N . GLY A 1 174 ? -1.830 -20.069 -5.248 1.00 92.12 174 GLY A N 1
ATOM 1326 C CA . GLY A 1 174 ? -2.555 -20.125 -3.971 1.00 92.12 174 GLY A CA 1
ATOM 1327 C C . GLY A 1 174 ? -2.395 -18.894 -3.065 1.00 92.12 174 GLY A C 1
ATOM 1328 O O . GLY A 1 174 ? -3.166 -18.743 -2.121 1.00 92.12 174 GLY A O 1
ATOM 1329 N N . CYS A 1 175 ? -1.463 -17.977 -3.353 1.00 96.06 175 CYS A N 1
ATOM 1330 C CA . CYS A 1 175 ? -1.382 -16.704 -2.636 1.00 96.06 175 CYS A CA 1
ATOM 1331 C C . CYS A 1 175 ? -2.456 -15.730 -3.128 1.00 96.06 175 CYS A C 1
ATOM 1333 O O . CYS A 1 175 ? -2.646 -15.567 -4.335 1.00 96.06 175 CYS A O 1
ATOM 1335 N N . LYS A 1 176 ? -3.118 -15.034 -2.205 1.00 95.56 176 LYS A N 1
ATOM 1336 C CA . LYS A 1 176 ? -4.175 -14.056 -2.487 1.00 95.56 176 LYS A CA 1
ATOM 1337 C C . LYS A 1 176 ? -3.972 -12.780 -1.683 1.00 95.56 176 LYS A C 1
ATOM 1339 O O . LYS A 1 176 ? -3.398 -12.806 -0.597 1.00 95.56 176 LYS A O 1
ATOM 1344 N N . LEU A 1 177 ? -4.478 -11.667 -2.211 1.00 94.75 177 LEU A N 1
ATOM 1345 C CA . LEU A 1 177 ? -4.525 -10.377 -1.524 1.00 94.75 177 LEU A CA 1
ATOM 1346 C C . LEU A 1 177 ? -5.938 -10.137 -0.994 1.00 94.75 177 LEU A C 1
ATOM 1348 O O . LEU A 1 177 ? -6.855 -9.981 -1.791 1.00 94.75 177 LEU A O 1
ATOM 1352 N N . ARG A 1 178 ? -6.113 -10.027 0.320 1.00 94.38 178 ARG A N 1
ATOM 1353 C CA . ARG A 1 178 ? -7.350 -9.520 0.929 1.00 94.38 178 ARG A CA 1
ATOM 1354 C C . ARG A 1 178 ? -7.194 -8.044 1.275 1.00 94.38 178 ARG A C 1
ATOM 1356 O O . ARG A 1 178 ? -6.111 -7.612 1.664 1.00 94.38 178 ARG A O 1
ATOM 1363 N N . ARG A 1 179 ? -8.264 -7.273 1.130 1.00 91.81 179 ARG A N 1
ATOM 1364 C CA . ARG A 1 179 ? -8.372 -5.888 1.619 1.00 91.81 179 ARG A CA 1
ATOM 1365 C C . ARG A 1 179 ? -9.451 -5.838 2.694 1.00 91.81 179 ARG A C 1
ATOM 1367 O O . ARG A 1 179 ? -10.192 -6.806 2.808 1.00 91.81 179 ARG A O 1
ATOM 1374 N N . ALA A 1 180 ? -9.535 -4.720 3.417 1.00 91.25 180 ALA A N 1
ATOM 1375 C CA . ALA A 1 180 ? -10.611 -4.492 4.376 1.00 91.25 180 ALA A CA 1
ATOM 1376 C C . ALA A 1 180 ? -11.973 -4.808 3.740 1.00 91.25 180 ALA A C 1
ATOM 1378 O O . ALA A 1 180 ? -12.312 -4.270 2.682 1.00 91.25 180 ALA A O 1
ATOM 1379 N N . ASP A 1 181 ? -12.702 -5.709 4.378 1.00 91.44 181 ASP A N 1
ATOM 1380 C CA . ASP A 1 181 ? -13.986 -6.256 3.943 1.00 91.44 181 ASP A CA 1
ATOM 1381 C C . ASP A 1 181 ? -15.069 -6.100 5.019 1.00 91.44 181 ASP A C 1
ATOM 1383 O O . ASP A 1 181 ? -16.247 -6.304 4.732 1.00 91.44 181 ASP A O 1
ATOM 1387 N N . ASP A 1 182 ? -14.690 -5.666 6.223 1.00 90.44 182 ASP A N 1
ATOM 1388 C CA . ASP A 1 182 ? -15.600 -5.295 7.301 1.00 90.44 182 ASP A CA 1
ATOM 1389 C C . ASP A 1 182 ? -15.254 -3.907 7.852 1.00 90.44 182 ASP A C 1
ATOM 1391 O O . ASP A 1 182 ? -14.117 -3.651 8.263 1.00 90.44 182 ASP A O 1
ATOM 1395 N N . ASN A 1 183 ? -16.258 -3.031 7.885 1.00 90.06 183 ASN A N 1
ATOM 1396 C CA . ASN A 1 183 ? -16.137 -1.652 8.336 1.00 90.06 183 ASN A CA 1
ATOM 1397 C C . ASN A 1 183 ? -17.171 -1.392 9.429 1.00 90.06 183 ASN A C 1
ATOM 1399 O O . ASN A 1 183 ? -18.360 -1.635 9.234 1.00 90.06 183 ASN A O 1
ATOM 1403 N N . ALA A 1 184 ? -16.727 -0.844 10.556 1.00 90.12 184 ALA A N 1
ATOM 1404 C CA . ALA A 1 184 ? -17.596 -0.478 11.666 1.00 90.12 184 ALA A CA 1
ATOM 1405 C C . ALA A 1 184 ? -17.258 0.929 12.156 1.00 90.12 184 ALA A C 1
ATOM 1407 O O . ALA A 1 184 ? -16.097 1.336 12.153 1.00 90.12 184 ALA A O 1
ATOM 1408 N N . ASN A 1 185 ? -18.259 1.674 12.614 1.00 90.31 185 ASN A N 1
ATOM 1409 C CA . ASN A 1 185 ? -18.056 3.012 13.157 1.00 90.31 185 ASN A CA 1
ATOM 1410 C C . ASN A 1 185 ? -19.036 3.322 14.299 1.00 90.31 185 ASN A C 1
ATOM 1412 O O . ASN A 1 185 ? -20.038 2.634 14.501 1.00 90.31 185 ASN A O 1
ATOM 1416 N N . SER A 1 186 ? -18.754 4.400 15.029 1.00 85.44 186 SER A N 1
ATOM 1417 C CA . SER A 1 186 ? -19.576 4.859 16.152 1.00 85.44 186 SER A CA 1
ATOM 1418 C C . SER A 1 186 ? -20.940 5.438 15.753 1.00 85.44 186 SER A C 1
ATOM 1420 O O . SER A 1 186 ? -21.818 5.539 16.608 1.00 85.44 186 SER A O 1
ATOM 1422 N N . ALA A 1 187 ? -21.144 5.843 14.492 1.00 82.00 187 ALA A N 1
ATOM 1423 C CA . ALA A 1 187 ? -22.399 6.459 14.046 1.00 82.00 187 ALA A CA 1
ATOM 1424 C C . ALA A 1 187 ? -23.560 5.452 13.978 1.00 82.00 187 ALA A C 1
ATOM 1426 O O . ALA A 1 187 ? -24.721 5.838 14.072 1.00 82.00 187 ALA A O 1
ATOM 1427 N N . GLU A 1 188 ? -23.257 4.156 13.893 1.00 78.25 188 GLU A N 1
ATOM 1428 C CA . GLU A 1 188 ? -24.250 3.076 13.902 1.00 78.25 188 GLU A CA 1
ATOM 1429 C C . GLU A 1 188 ? -24.813 2.764 15.303 1.00 78.25 188 GLU A C 1
ATOM 1431 O O . GLU A 1 188 ? -25.527 1.777 15.479 1.00 78.25 188 GLU A O 1
ATOM 1436 N N . GLY A 1 189 ? -24.469 3.554 16.330 1.00 68.06 189 GLY A N 1
ATOM 1437 C CA . GLY A 1 189 ? -24.904 3.339 17.718 1.00 68.06 189 GLY A CA 1
ATOM 1438 C C . GLY A 1 189 ? -24.309 2.087 18.371 1.00 68.06 189 GLY A C 1
ATOM 1439 O O . GLY A 1 189 ? -24.674 1.728 19.491 1.00 68.06 189 GLY A O 1
ATOM 1440 N N . ARG A 1 190 ? -23.387 1.410 17.681 1.00 74.12 190 ARG A N 1
ATOM 1441 C CA . ARG A 1 190 ? -22.658 0.256 18.198 1.00 74.12 190 ARG A CA 1
ATOM 1442 C C . ARG A 1 190 ? -21.589 0.735 19.178 1.00 74.12 190 ARG A C 1
ATOM 1444 O O . ARG A 1 190 ? -20.929 1.750 18.960 1.00 74.12 190 ARG A O 1
ATOM 1451 N N . GLY A 1 191 ? -21.419 -0.001 20.273 1.00 77.62 191 GLY A N 1
ATOM 1452 C CA . GLY A 1 191 ? -20.253 0.158 21.136 1.00 77.62 191 GLY A CA 1
ATOM 1453 C C . GLY A 1 191 ? -18.982 -0.291 20.413 1.00 77.62 191 GLY A C 1
ATOM 1454 O O . GLY A 1 191 ? -19.046 -1.052 19.446 1.00 77.62 191 GLY A O 1
ATOM 1455 N N . LEU A 1 192 ? -17.825 0.163 20.893 1.00 82.25 192 LEU A N 1
ATOM 1456 C CA . LEU A 1 192 ? -16.543 -0.371 20.438 1.00 82.25 192 LEU A CA 1
ATOM 1457 C C . LEU A 1 192 ? -16.512 -1.892 20.698 1.00 82.25 192 LEU A C 1
ATOM 1459 O O . LEU A 1 192 ? -16.899 -2.304 21.797 1.00 82.25 192 LEU A O 1
ATOM 1463 N N . PRO A 1 193 ? -16.058 -2.727 19.743 1.00 84.25 193 PRO A N 1
ATOM 1464 C CA . PRO A 1 193 ? -15.920 -4.161 19.971 1.00 84.25 193 PRO A CA 1
ATOM 1465 C C . PRO A 1 193 ? -15.097 -4.450 21.232 1.00 84.25 193 PRO A C 1
ATOM 1467 O O . PRO A 1 193 ? -14.018 -3.886 21.407 1.00 84.25 193 PRO A O 1
ATOM 1470 N N . LEU A 1 194 ? -15.595 -5.341 22.098 1.00 83.56 194 LEU A N 1
ATOM 1471 C CA . LEU A 1 194 ? -14.967 -5.643 23.395 1.00 83.56 194 LEU A CA 1
ATOM 1472 C C . LEU A 1 194 ? -13.509 -6.097 23.247 1.00 83.56 194 LEU A C 1
ATOM 1474 O O . LEU A 1 194 ? -12.666 -5.710 24.044 1.00 83.56 194 LEU A O 1
ATOM 1478 N N . GLU A 1 195 ? -13.200 -6.841 22.181 1.00 83.12 195 GLU A N 1
ATOM 1479 C CA . GLU A 1 195 ? -11.841 -7.306 21.860 1.00 83.12 195 GLU A CA 1
ATOM 1480 C C . GLU A 1 195 ? -10.832 -6.168 21.605 1.00 83.12 195 GLU A C 1
ATOM 1482 O O . GLU A 1 195 ? -9.625 -6.404 21.598 1.00 83.12 195 GLU A O 1
ATOM 1487 N N . LEU A 1 196 ? -11.320 -4.943 21.386 1.00 86.12 196 LEU A N 1
ATOM 1488 C CA . LEU A 1 196 ? -10.523 -3.746 21.107 1.00 86.12 196 LEU A CA 1
ATOM 1489 C C . LEU A 1 196 ? -10.576 -2.718 22.243 1.00 86.12 196 LEU A C 1
ATOM 1491 O O . LEU A 1 196 ? -9.849 -1.725 22.188 1.00 86.12 196 LEU A O 1
ATOM 1495 N N . ALA A 1 197 ? -11.419 -2.938 23.258 1.00 80.81 197 ALA A N 1
ATOM 1496 C CA . ALA A 1 197 ? -11.614 -2.001 24.363 1.00 80.81 197 ALA A CA 1
ATOM 1497 C C . ALA A 1 197 ? -10.316 -1.734 25.127 1.00 80.81 197 ALA A C 1
ATOM 1499 O O . ALA A 1 197 ? -9.991 -0.577 25.375 1.00 80.81 197 ALA A O 1
ATOM 1500 N N . ASP A 1 198 ? -9.536 -2.784 25.375 1.00 83.00 198 ASP A N 1
ATOM 1501 C CA . ASP A 1 198 ? -8.288 -2.703 26.139 1.00 83.00 198 ASP A CA 1
ATOM 1502 C C . ASP A 1 198 ? -7.118 -2.098 25.342 1.00 83.00 198 ASP A C 1
ATOM 1504 O O . ASP A 1 198 ? -6.045 -1.850 25.894 1.00 83.00 198 ASP A O 1
ATOM 1508 N N . VAL A 1 199 ? -7.284 -1.893 24.029 1.00 82.94 199 VAL A N 1
ATOM 1509 C CA . VAL A 1 199 ? -6.207 -1.409 23.148 1.00 82.94 199 VAL A CA 1
ATOM 1510 C C . VAL A 1 199 ? -6.323 0.084 22.861 1.00 82.94 199 VAL A C 1
ATOM 1512 O O . VAL A 1 199 ? -5.316 0.740 22.584 1.00 82.94 199 VAL A O 1
ATOM 1515 N N . LEU A 1 200 ? -7.533 0.643 22.933 1.00 81.00 200 LEU A N 1
ATOM 1516 C CA . LEU A 1 200 ? -7.709 2.084 22.822 1.00 81.00 200 LEU A CA 1
ATOM 1517 C C . LEU A 1 200 ? -7.341 2.764 24.144 1.00 81.00 200 LEU A C 1
ATOM 1519 O O . LEU A 1 200 ? -7.751 2.299 25.204 1.00 81.00 200 LEU A O 1
ATOM 1523 N N . PRO A 1 201 ? -6.602 3.886 24.108 1.00 80.75 201 PRO A N 1
ATOM 1524 C CA . PRO A 1 201 ? -6.257 4.596 25.327 1.00 80.75 201 PRO A CA 1
ATOM 1525 C C . PRO A 1 201 ? -7.527 5.075 26.035 1.00 80.75 201 PRO A C 1
ATOM 1527 O O . PRO A 1 201 ? -8.383 5.731 25.435 1.00 80.75 201 PRO A O 1
ATOM 1530 N N . GLU A 1 202 ? -7.624 4.781 27.329 1.00 77.44 202 GLU A N 1
ATOM 1531 C CA . GLU A 1 202 ? -8.656 5.362 28.177 1.00 77.44 202 GLU A CA 1
ATOM 1532 C C . GLU A 1 202 ? -8.441 6.877 28.260 1.00 77.44 202 GLU A C 1
ATOM 1534 O O . GLU A 1 202 ? -7.370 7.370 28.626 1.00 77.44 202 GLU A O 1
ATOM 1539 N N . ARG A 1 203 ? -9.468 7.637 27.882 1.00 78.38 203 ARG A N 1
ATOM 1540 C CA . ARG A 1 203 ? -9.486 9.097 27.977 1.00 78.38 203 ARG A CA 1
ATOM 1541 C C . ARG A 1 203 ? -10.767 9.509 28.675 1.00 78.38 203 ARG A C 1
ATOM 1543 O O . ARG A 1 203 ? -11.838 9.014 28.329 1.00 78.38 203 ARG A O 1
ATOM 1550 N N . ALA A 1 204 ? -10.647 10.442 29.616 1.00 68.31 204 ALA A N 1
ATOM 1551 C CA . ALA A 1 204 ? -11.790 11.087 30.245 1.00 68.31 204 ALA A CA 1
ATOM 1552 C C . ALA A 1 204 ? -12.547 11.899 29.182 1.00 68.31 204 ALA A C 1
ATOM 1554 O O . ALA A 1 204 ? -12.158 13.011 28.826 1.00 68.31 204 ALA A O 1
ATOM 1555 N N . CYS A 1 205 ? -13.579 11.286 28.615 1.00 71.75 205 CYS A N 1
ATOM 1556 C CA . CYS A 1 205 ? -14.442 11.858 27.595 1.00 71.75 205 CYS A CA 1
ATOM 1557 C C . CYS A 1 205 ? -15.858 11.366 27.870 1.00 71.75 205 CYS A C 1
ATOM 1559 O O . CYS A 1 205 ? -16.294 10.343 27.342 1.00 71.75 205 CYS A O 1
ATOM 1561 N N . GLU A 1 206 ? -16.539 12.071 28.767 1.00 78.62 206 GLU A N 1
ATOM 1562 C CA . GLU A 1 206 ? -17.911 11.766 29.145 1.00 78.62 206 GLU A CA 1
ATOM 1563 C C . GLU A 1 206 ? -18.870 12.730 28.450 1.00 78.62 206 GLU A C 1
ATOM 1565 O O . GLU A 1 206 ? -18.643 13.943 28.379 1.00 78.62 206 GLU A O 1
ATOM 1570 N N . ALA A 1 207 ? -19.959 12.174 27.929 1.00 74.56 207 ALA A N 1
ATOM 1571 C CA . ALA A 1 207 ? -21.062 12.973 27.428 1.00 74.56 207 ALA A CA 1
ATOM 1572 C C . ALA A 1 207 ? -21.694 13.767 28.592 1.00 74.56 207 ALA A C 1
ATOM 1574 O O . ALA A 1 207 ? -21.794 13.235 29.699 1.00 74.56 207 ALA A O 1
ATOM 1575 N N . PRO A 1 208 ? -22.163 15.011 28.371 1.00 78.56 208 PRO A N 1
ATOM 1576 C CA . PRO A 1 208 ? -22.327 15.691 27.080 1.00 78.56 208 PRO A CA 1
ATOM 1577 C C . PRO A 1 208 ? -21.162 16.615 26.676 1.00 78.56 208 PRO A C 1
ATOM 1579 O O . PRO A 1 208 ? -21.216 17.219 25.605 1.00 78.56 208 PRO A O 1
ATOM 1582 N N . GLU A 1 209 ? -20.141 16.768 27.522 1.00 82.12 209 GLU A N 1
ATOM 1583 C CA . GLU A 1 209 ? -19.029 17.710 27.297 1.00 82.12 209 GLU A CA 1
ATOM 1584 C C . GLU A 1 209 ? -17.964 17.167 26.339 1.00 82.12 209 GLU A C 1
ATOM 1586 O O . GLU A 1 209 ? -17.106 17.910 25.857 1.00 82.12 209 GLU A O 1
ATOM 1591 N N . CYS A 1 210 ? -18.021 15.873 26.034 1.00 84.38 210 CYS A N 1
ATOM 1592 C CA . CYS A 1 210 ? -17.131 15.233 25.089 1.00 84.38 210 CYS A CA 1
ATOM 1593 C C . CYS A 1 210 ? -17.862 14.172 24.262 1.00 84.38 210 CYS A C 1
ATOM 1595 O O . CYS A 1 210 ? -18.749 13.472 24.754 1.00 84.38 210 CYS A O 1
ATOM 1597 N N . GLU A 1 211 ? -17.468 14.039 23.000 1.00 87.81 211 GLU A N 1
ATOM 1598 C CA . GLU A 1 211 ? -17.935 12.994 22.094 1.00 87.81 211 GLU A CA 1
ATOM 1599 C C . GLU A 1 211 ? -16.744 12.153 21.628 1.00 87.81 211 GLU A C 1
ATOM 1601 O O . GLU A 1 211 ? -15.737 12.680 21.149 1.00 87.81 211 GLU A O 1
ATOM 1606 N N . ARG A 1 212 ? -16.863 10.827 21.745 1.00 88.44 212 ARG A N 1
ATOM 1607 C CA . ARG A 1 212 ? -15.884 9.879 21.206 1.00 88.44 212 ARG A CA 1
ATOM 1608 C C . ARG A 1 212 ? -16.413 9.274 19.913 1.00 88.44 212 ARG A C 1
ATOM 1610 O O . ARG A 1 212 ? -17.380 8.514 19.946 1.00 88.44 212 ARG A O 1
ATOM 1617 N N . LYS A 1 213 ? -15.718 9.531 18.808 1.00 90.06 213 LYS A N 1
ATOM 1618 C CA . LYS A 1 213 ? -15.937 8.849 17.530 1.00 90.06 213 LYS A CA 1
ATOM 1619 C C . LYS A 1 213 ? -14.875 7.793 17.298 1.00 90.06 213 LYS A C 1
ATOM 1621 O O . LYS A 1 213 ? -13.731 7.965 17.713 1.00 90.06 213 LYS A O 1
ATOM 1626 N N . TRP A 1 214 ? -15.253 6.711 16.634 1.00 91.38 214 TRP A N 1
ATOM 1627 C CA . TRP A 1 214 ? -14.314 5.682 16.209 1.00 91.38 214 TRP A CA 1
ATOM 1628 C C . TRP A 1 214 ? -14.737 5.071 14.876 1.00 91.38 214 TRP A C 1
ATOM 1630 O O . TRP A 1 214 ? -15.921 5.048 14.536 1.00 91.38 214 TRP A O 1
ATOM 1640 N N . GLU A 1 215 ? -13.752 4.579 14.136 1.00 92.31 215 GLU A N 1
ATOM 1641 C CA . GLU A 1 215 ? -13.903 3.898 12.856 1.00 92.31 215 GLU A CA 1
ATOM 1642 C C . GLU A 1 215 ? -12.880 2.764 12.776 1.00 92.31 215 GLU A C 1
ATOM 1644 O O . GLU A 1 215 ? -11.705 2.954 13.102 1.00 92.31 215 GLU A O 1
ATOM 1649 N N . ILE A 1 216 ? -13.335 1.591 12.350 1.00 92.31 216 ILE A N 1
ATOM 1650 C CA . ILE A 1 216 ? -12.539 0.377 12.217 1.00 92.31 216 ILE A CA 1
ATOM 1651 C C . ILE A 1 216 ? -12.701 -0.146 10.796 1.00 92.31 216 ILE A C 1
ATOM 1653 O O . ILE A 1 216 ? -13.818 -0.435 10.374 1.00 92.31 216 ILE A O 1
ATOM 1657 N N . PHE A 1 217 ? -11.580 -0.334 10.109 1.00 93.00 217 PHE A N 1
ATOM 1658 C CA . PHE A 1 217 ? -11.480 -1.146 8.901 1.00 93.00 217 PHE A CA 1
ATOM 1659 C C . PHE A 1 217 ? -10.801 -2.455 9.280 1.00 93.00 217 PHE A C 1
ATOM 1661 O O . PHE A 1 217 ? -9.744 -2.446 9.915 1.00 93.00 217 PHE A O 1
ATOM 1668 N N . SER A 1 218 ? -11.391 -3.590 8.929 1.00 94.25 218 SER A N 1
ATOM 1669 C CA . SER A 1 218 ? -10.861 -4.882 9.348 1.00 94.25 218 SER A CA 1
ATOM 1670 C C . SER A 1 218 ? -11.004 -5.963 8.294 1.00 94.25 218 SER A C 1
ATOM 1672 O O . SER A 1 218 ? -11.799 -5.856 7.362 1.00 94.25 218 SER A O 1
ATOM 1674 N N . SER A 1 219 ? -10.197 -7.006 8.478 1.00 95.50 219 SER A N 1
ATOM 1675 C CA . SER A 1 219 ? -10.345 -8.282 7.789 1.00 95.50 219 SER A CA 1
ATOM 1676 C C . SER A 1 219 ? -10.083 -9.430 8.737 1.00 95.50 219 SER A C 1
ATOM 1678 O O . SER A 1 219 ? -9.217 -9.341 9.611 1.00 95.50 219 SER A O 1
ATOM 1680 N N . ARG A 1 220 ? -10.832 -10.516 8.548 1.00 95.00 220 ARG A N 1
ATOM 1681 C CA . ARG A 1 220 ? -10.745 -11.735 9.356 1.00 95.00 220 ARG A CA 1
ATOM 1682 C C . ARG A 1 220 ? -10.541 -12.955 8.457 1.00 95.00 220 ARG A C 1
ATOM 1684 O O . ARG A 1 220 ? -10.931 -12.954 7.288 1.00 95.00 220 ARG A O 1
ATOM 1691 N N . TRP A 1 221 ? -9.913 -13.985 9.011 1.00 94.88 221 TRP A N 1
ATOM 1692 C CA . TRP A 1 221 ? -9.678 -15.271 8.357 1.00 94.88 221 TRP A CA 1
ATOM 1693 C C . TRP A 1 221 ? -10.237 -16.418 9.195 1.00 94.88 221 TRP A C 1
ATOM 1695 O O . TRP A 1 221 ? -10.466 -16.277 10.398 1.00 94.88 221 TRP A O 1
ATOM 1705 N N . ASP A 1 222 ? -10.436 -17.564 8.545 1.00 92.44 222 ASP A N 1
ATOM 1706 C CA . ASP A 1 222 ? -11.073 -18.748 9.137 1.00 92.44 222 ASP A CA 1
ATOM 1707 C C . ASP A 1 222 ? -10.252 -19.359 10.283 1.00 92.44 222 ASP A C 1
ATOM 1709 O O . ASP A 1 222 ? -10.802 -19.992 11.181 1.00 92.44 222 ASP A O 1
ATOM 1713 N N . ASP A 1 223 ? -8.938 -19.120 10.302 1.00 92.38 223 ASP A N 1
ATOM 1714 C CA . ASP A 1 223 ? -8.031 -19.506 11.391 1.00 92.38 223 ASP A CA 1
ATOM 1715 C C . ASP A 1 223 ? -8.142 -18.596 12.636 1.00 92.38 223 ASP A C 1
ATOM 1717 O O . ASP A 1 223 ? -7.389 -18.742 13.605 1.00 92.38 223 ASP A O 1
ATOM 1721 N N . GLY A 1 224 ? -9.073 -17.636 12.613 1.00 92.19 224 GLY A N 1
ATOM 1722 C CA . GLY A 1 224 ? -9.312 -16.655 13.667 1.00 92.19 224 GLY A CA 1
ATOM 1723 C C . GLY A 1 224 ? -8.359 -15.460 13.640 1.00 92.19 224 GLY A C 1
ATOM 1724 O O . GLY A 1 224 ? -8.550 -14.515 14.421 1.00 92.19 224 GLY A O 1
ATOM 1725 N N . SER A 1 225 ? -7.359 -15.454 12.751 1.00 95.75 225 SER A N 1
ATOM 1726 C CA . SER A 1 225 ? -6.498 -14.290 12.579 1.00 95.75 225 SER A CA 1
ATOM 1727 C C . SER A 1 225 ? -7.291 -13.097 12.041 1.00 95.75 225 SER A C 1
ATOM 1729 O O . SER A 1 225 ? -8.313 -13.244 11.363 1.00 95.75 225 SER A O 1
ATOM 1731 N N . ALA A 1 226 ? -6.871 -11.890 12.413 1.00 95.69 226 ALA A N 1
ATOM 1732 C CA . ALA A 1 226 ? -7.568 -10.667 12.032 1.00 95.69 226 ALA A CA 1
ATOM 1733 C C . ALA A 1 226 ? -6.637 -9.456 12.023 1.00 95.69 226 ALA A C 1
ATOM 1735 O O . ALA A 1 226 ? -5.724 -9.368 12.842 1.00 95.69 226 ALA A O 1
ATOM 1736 N N . VAL A 1 227 ? -6.900 -8.503 11.135 1.00 96.62 227 VAL A N 1
ATOM 1737 C CA . VAL A 1 227 ? -6.221 -7.203 11.093 1.00 96.62 227 VAL A CA 1
ATOM 1738 C C . VAL A 1 227 ? -7.247 -6.109 11.345 1.00 96.62 227 VAL A C 1
ATOM 1740 O O . VAL A 1 227 ? -8.339 -6.159 10.783 1.00 96.62 227 VAL A O 1
ATOM 1743 N N . PHE A 1 228 ? -6.887 -5.128 12.172 1.00 95.06 228 PHE A N 1
ATOM 1744 C CA . PHE A 1 228 ? -7.743 -4.002 12.539 1.00 95.06 228 PHE A CA 1
ATOM 1745 C C . PHE A 1 228 ? -6.991 -2.689 12.345 1.00 95.06 228 PHE A C 1
ATOM 1747 O O . PHE A 1 228 ? -5.977 -2.462 13.000 1.00 95.06 228 PHE A O 1
ATOM 1754 N N . ASP A 1 229 ? -7.494 -1.821 11.478 1.00 94.38 229 ASP A N 1
ATOM 1755 C CA . ASP A 1 229 ? -7.081 -0.426 11.349 1.00 94.38 229 ASP A CA 1
ATOM 1756 C C . ASP A 1 229 ? -8.118 0.454 12.036 1.00 94.38 229 ASP A C 1
ATOM 1758 O O . ASP A 1 229 ? -9.261 0.568 11.588 1.00 94.38 229 ASP A O 1
ATOM 1762 N N . ILE A 1 230 ? -7.712 1.053 13.149 1.00 92.62 230 ILE A N 1
ATOM 1763 C CA . ILE A 1 230 ? -8.593 1.785 14.044 1.00 92.62 230 ILE A CA 1
ATOM 1764 C C . ILE A 1 230 ? -8.195 3.254 14.037 1.00 92.62 230 ILE A C 1
ATOM 1766 O O . ILE A 1 230 ? -7.026 3.579 14.243 1.00 92.62 230 ILE A O 1
ATOM 1770 N N . ALA A 1 231 ? -9.184 4.133 13.899 1.00 91.94 231 ALA A N 1
ATOM 1771 C CA . ALA A 1 231 ? -9.081 5.524 14.313 1.00 91.94 231 ALA A CA 1
ATOM 1772 C C . ALA A 1 231 ? -10.111 5.820 15.390 1.00 91.94 231 ALA A C 1
ATOM 1774 O O . ALA A 1 231 ? -11.251 5.358 15.329 1.00 91.94 231 ALA A O 1
ATOM 1775 N N . ALA A 1 232 ? -9.705 6.627 16.356 1.00 91.12 232 ALA A N 1
ATOM 1776 C CA . ALA A 1 232 ? -10.565 7.183 17.376 1.00 91.12 232 ALA A CA 1
ATOM 1777 C C . ALA A 1 232 ? -10.252 8.670 17.541 1.00 91.12 232 ALA A C 1
ATOM 1779 O O . ALA A 1 232 ? -9.086 9.061 17.569 1.00 91.12 232 ALA A O 1
ATOM 1780 N N . SER A 1 233 ? -11.298 9.476 17.687 1.00 91.06 233 SER A N 1
ATOM 1781 C CA . SER A 1 233 ? -11.191 10.897 18.001 1.00 91.06 233 SER A CA 1
ATOM 1782 C C . SER A 1 233 ? -12.016 11.198 19.243 1.00 91.06 233 SER A C 1
ATOM 1784 O O . SER A 1 233 ? -13.212 10.900 19.287 1.00 91.06 233 SER A O 1
ATOM 1786 N N . TRP A 1 234 ? -11.388 11.812 20.242 1.00 90.69 234 TRP A N 1
ATOM 1787 C CA . TRP A 1 234 ? -12.074 12.395 21.393 1.00 90.69 234 TRP A CA 1
ATOM 1788 C C . TRP A 1 234 ? -12.225 13.889 21.147 1.00 90.69 234 TRP A C 1
ATOM 1790 O O . TRP A 1 234 ? -11.233 14.599 20.980 1.00 90.69 234 TRP A O 1
ATOM 1800 N N . MET A 1 235 ? -13.467 14.354 21.087 1.00 90.31 235 MET A N 1
ATOM 1801 C CA . MET A 1 235 ? -13.807 15.725 20.730 1.00 90.31 235 MET A CA 1
ATOM 1802 C C . MET A 1 235 ? -14.398 16.427 21.945 1.00 90.31 235 MET A C 1
ATOM 1804 O O . MET A 1 235 ? -15.471 16.056 22.417 1.00 90.31 235 MET A O 1
ATOM 1808 N N . LYS A 1 236 ? -13.691 17.431 22.456 1.00 89.94 236 LYS A N 1
ATOM 1809 C CA . LYS A 1 236 ? -14.091 18.203 23.634 1.00 89.94 236 LYS A CA 1
ATOM 1810 C C . LYS A 1 236 ? -14.876 19.430 23.208 1.00 89.94 236 LYS A C 1
ATOM 1812 O O . LYS A 1 236 ? -14.405 20.230 22.396 1.00 89.94 236 LYS A O 1
ATOM 1817 N N . ARG A 1 237 ? -16.075 19.559 23.768 1.00 88.06 237 ARG A N 1
ATOM 1818 C CA . ARG A 1 237 ? -17.019 20.622 23.449 1.00 88.06 237 ARG A CA 1
ATOM 1819 C C . ARG A 1 237 ? -16.578 21.966 24.013 1.00 88.06 237 ARG A C 1
ATOM 1821 O O . ARG A 1 237 ? -16.731 22.975 23.333 1.00 88.06 237 ARG A O 1
ATOM 1828 N N . ASP A 1 238 ? -16.071 21.984 25.247 1.00 85.06 238 ASP A N 1
ATOM 1829 C CA . ASP A 1 238 ? -15.636 23.186 25.976 1.00 85.06 238 ASP A CA 1
ATOM 1830 C C . ASP A 1 238 ? -16.655 24.346 25.885 1.00 85.06 238 ASP A C 1
ATOM 1832 O O . ASP A 1 238 ? -16.311 25.499 25.624 1.00 85.06 238 ASP A O 1
ATOM 1836 N N . GLY A 1 239 ? -17.951 24.032 26.026 1.00 82.06 239 GLY A N 1
ATOM 1837 C CA . GLY A 1 239 ? -19.052 25.002 25.928 1.00 82.06 239 GLY A CA 1
ATOM 1838 C C . GLY A 1 239 ? -19.387 25.500 24.512 1.00 82.06 239 GLY A C 1
ATOM 1839 O O . GLY A 1 239 ? -20.337 26.270 24.339 1.00 82.06 239 GLY A O 1
ATOM 1840 N N . LYS A 1 240 ? -18.667 25.054 23.478 1.00 87.06 240 LYS A N 1
ATOM 1841 C CA . LYS A 1 240 ? -18.904 25.449 22.085 1.00 87.06 240 LYS A CA 1
ATOM 1842 C C . LYS A 1 240 ? -20.084 24.698 21.479 1.00 87.06 240 LYS A C 1
ATOM 1844 O O . LYS A 1 240 ? -20.297 23.504 21.705 1.00 87.06 240 LYS A O 1
ATOM 1849 N N . LYS A 1 241 ? -20.885 25.400 20.678 1.00 85.06 241 LYS A N 1
ATOM 1850 C CA . LYS A 1 241 ? -22.040 24.797 19.993 1.00 85.06 241 LYS A CA 1
ATOM 1851 C C . LYS A 1 241 ? -21.662 24.125 18.681 1.00 85.06 241 LYS A C 1
ATOM 1853 O O . LYS A 1 241 ? -22.306 23.142 18.338 1.00 85.06 241 LYS A O 1
ATOM 1858 N N . ASP A 1 242 ? -20.655 24.650 17.990 1.00 87.12 242 ASP A N 1
ATOM 1859 C CA . ASP A 1 242 ? -20.214 24.147 16.695 1.00 87.12 242 ASP A CA 1
ATOM 1860 C C . ASP A 1 242 ? -19.184 23.009 16.862 1.00 87.12 242 ASP A C 1
ATOM 1862 O O . ASP A 1 242 ? -18.101 23.258 17.404 1.00 87.12 242 ASP A O 1
ATOM 1866 N N . PRO A 1 243 ? -19.481 21.777 16.397 1.00 85.12 243 PRO A N 1
ATOM 1867 C CA . PRO A 1 243 ? -18.541 20.657 16.395 1.00 85.12 243 PRO A CA 1
ATOM 1868 C C . PRO A 1 243 ? -17.242 20.910 15.629 1.00 85.12 243 PRO A C 1
ATOM 1870 O O . PRO A 1 243 ? -16.233 20.262 15.912 1.00 85.12 243 PRO A O 1
ATOM 1873 N N . CYS A 1 244 ? -17.239 21.851 14.681 1.00 85.94 244 CYS A N 1
ATOM 1874 C CA . CYS A 1 244 ? -16.031 22.241 13.960 1.00 85.94 244 CYS A CA 1
ATOM 1875 C C . CYS A 1 244 ? -14.987 22.907 14.861 1.00 85.94 244 CYS A C 1
ATOM 1877 O O . CYS A 1 244 ? -13.791 22.868 14.570 1.00 85.94 244 CYS A O 1
ATOM 1879 N N . GLU A 1 245 ? -15.424 23.515 15.962 1.00 85.00 245 GLU A N 1
ATOM 1880 C CA . GLU A 1 245 ? -14.552 24.255 16.867 1.00 85.00 245 GLU A CA 1
ATOM 1881 C C . GLU A 1 245 ? -14.073 23.419 18.063 1.00 85.00 245 GLU A C 1
ATOM 1883 O O . GLU A 1 245 ? -13.337 23.929 18.920 1.00 85.00 245 GLU A O 1
ATOM 1888 N N . TRP A 1 246 ? -14.509 22.161 18.152 1.00 89.50 246 TRP A N 1
ATOM 1889 C CA . TRP A 1 246 ? -14.172 21.261 19.249 1.00 89.50 246 TRP A CA 1
ATOM 1890 C C . TRP A 1 246 ? -12.702 20.848 19.182 1.00 89.50 246 TRP A C 1
ATOM 1892 O O . TRP A 1 246 ? -12.149 20.553 18.115 1.00 89.50 246 TRP A O 1
ATOM 1902 N N . ALA A 1 247 ? -12.046 20.827 20.342 1.00 88.38 247 ALA A N 1
ATOM 1903 C CA . ALA A 1 247 ? -10.677 20.343 20.433 1.00 88.38 247 ALA A CA 1
ATOM 1904 C C . ALA A 1 247 ? -10.669 18.826 20.208 1.00 88.38 247 ALA A C 1
ATOM 1906 O O . ALA A 1 247 ? -11.465 18.111 20.814 1.00 88.38 247 ALA A O 1
ATOM 1907 N N . THR A 1 248 ? -9.785 18.338 19.335 1.00 88.75 248 THR A N 1
ATOM 1908 C CA . THR A 1 248 ? -9.723 16.921 18.958 1.00 88.75 248 THR A CA 1
ATOM 1909 C C . THR A 1 248 ? -8.413 16.297 19.407 1.00 88.75 248 THR A C 1
ATOM 1911 O O . THR A 1 248 ? -7.332 16.814 19.124 1.00 88.75 248 THR A O 1
ATOM 1914 N N . GLU A 1 249 ? -8.516 15.172 20.104 1.00 89.75 249 GLU A N 1
ATOM 1915 C CA . GLU A 1 249 ? -7.409 14.250 20.330 1.00 89.75 249 GLU A CA 1
ATOM 1916 C C . GLU A 1 249 ? -7.630 13.046 19.417 1.00 89.75 249 GLU A C 1
ATOM 1918 O O . GLU A 1 249 ? -8.642 12.363 19.543 1.00 89.75 249 GLU A O 1
ATOM 1923 N N . ASP A 1 250 ? -6.708 12.805 18.488 1.00 89.12 250 ASP A N 1
ATOM 1924 C CA . ASP A 1 250 ? -6.819 11.734 17.497 1.00 89.12 250 ASP A CA 1
ATOM 1925 C C . ASP A 1 250 ? -5.834 10.605 17.812 1.00 89.12 250 ASP A C 1
ATOM 1927 O O . ASP A 1 250 ? -4.676 10.842 18.175 1.00 89.12 250 ASP A O 1
ATOM 1931 N N . TYR A 1 251 ? -6.290 9.367 17.659 1.00 90.00 251 TYR A N 1
ATOM 1932 C CA . TYR A 1 251 ? -5.494 8.160 17.827 1.00 90.00 251 TYR A CA 1
ATOM 1933 C C . TYR A 1 251 ? -5.748 7.212 16.670 1.00 90.00 251 TYR A C 1
ATOM 1935 O O . TYR A 1 251 ? -6.893 6.899 16.355 1.00 90.00 251 TYR A O 1
ATOM 1943 N N . THR A 1 252 ? -4.669 6.720 16.074 1.00 90.12 252 THR A N 1
ATOM 1944 C CA . THR A 1 252 ? -4.709 5.693 15.040 1.00 90.12 252 THR A CA 1
ATOM 1945 C C . THR A 1 252 ? -3.814 4.534 15.441 1.00 90.12 252 THR A C 1
ATOM 1947 O O . THR A 1 252 ? -2.741 4.726 16.017 1.00 90.12 252 THR A O 1
ATOM 1950 N N . THR A 1 253 ? -4.256 3.312 15.166 1.00 92.12 253 THR A N 1
ATOM 1951 C CA . THR A 1 253 ? -3.444 2.122 15.411 1.00 92.12 253 THR A CA 1
ATOM 1952 C C . THR A 1 253 ? -3.796 1.013 14.438 1.00 92.12 253 THR A C 1
ATOM 1954 O O . THR A 1 253 ? -4.948 0.858 14.035 1.00 92.12 253 THR A O 1
ATOM 1957 N N . LEU A 1 254 ? -2.783 0.226 14.090 1.00 94.12 254 LEU A N 1
ATOM 1958 C CA . LEU A 1 254 ? -2.930 -0.976 13.291 1.00 94.12 254 LEU A CA 1
ATOM 1959 C C . LEU A 1 254 ? -2.603 -2.179 14.163 1.00 94.12 254 LEU A C 1
ATOM 1961 O O . LEU A 1 254 ? -1.495 -2.289 14.697 1.00 94.12 254 LEU A O 1
ATOM 1965 N N . LEU A 1 255 ? -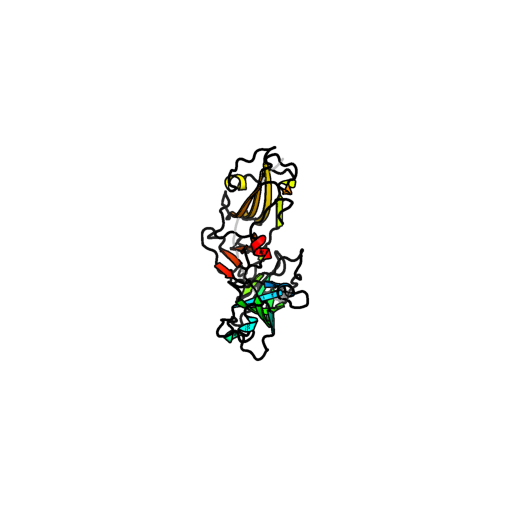3.557 -3.090 14.286 1.00 95.25 255 LEU A N 1
ATOM 1966 C CA . LEU A 1 255 ? -3.443 -4.265 15.129 1.00 95.25 255 LEU A CA 1
ATOM 1967 C C . LEU A 1 255 ? -3.506 -5.546 14.303 1.00 95.25 255 LEU A C 1
ATOM 1969 O O . LEU A 1 255 ? -4.248 -5.638 13.326 1.00 95.25 255 LEU A O 1
ATOM 1973 N N . LEU A 1 256 ? -2.770 -6.558 14.751 1.00 95.88 256 LEU A N 1
ATOM 1974 C CA . LEU A 1 256 ? -2.867 -7.930 14.274 1.00 95.88 256 LEU A CA 1
ATOM 1975 C C . LEU A 1 256 ? -3.298 -8.831 15.430 1.00 95.88 256 LEU A C 1
ATOM 1977 O O . LEU A 1 256 ? -2.637 -8.861 16.464 1.00 95.88 256 LEU A O 1
ATOM 1981 N N . ARG A 1 257 ? -4.342 -9.632 15.235 1.00 95.50 257 ARG A N 1
ATOM 1982 C CA . ARG A 1 257 ? -4.610 -10.830 16.033 1.00 95.50 257 ARG A CA 1
ATOM 1983 C C . ARG A 1 257 ? -4.054 -12.045 15.289 1.00 95.50 257 ARG A C 1
ATOM 1985 O O . ARG A 1 257 ? -4.601 -12.397 14.246 1.00 95.50 257 ARG A O 1
ATOM 1992 N N . PRO A 1 258 ? -2.977 -12.681 15.777 1.00 94.06 258 PRO A N 1
ATOM 1993 C CA . PRO A 1 258 ? -2.500 -13.941 15.216 1.00 94.06 258 PRO A CA 1
ATOM 1994 C C . PRO A 1 258 ? -3.527 -15.068 15.384 1.00 94.06 258 PRO A C 1
ATOM 1996 O O . PRO A 1 258 ? -4.366 -15.017 16.284 1.00 94.06 258 PRO A O 1
ATOM 1999 N N . ALA A 1 259 ? -3.423 -16.112 14.561 1.00 92.81 259 ALA A N 1
ATOM 2000 C CA . ALA A 1 259 ? -4.228 -17.320 14.724 1.00 92.81 259 ALA A CA 1
ATOM 2001 C C . ALA A 1 259 ? -4.070 -17.895 16.146 1.00 92.81 259 ALA A C 1
ATOM 2003 O O . ALA A 1 259 ? -2.959 -17.975 16.679 1.00 92.81 259 ALA A O 1
ATOM 2004 N N . GLY A 1 260 ? -5.190 -18.252 16.777 1.00 88.75 260 GLY A N 1
ATOM 2005 C CA . GLY A 1 260 ? -5.230 -18.769 18.151 1.00 88.75 260 GLY A CA 1
ATOM 2006 C C . GLY A 1 260 ? -4.940 -17.750 19.266 1.00 88.75 260 GLY A C 1
ATOM 2007 O O . GLY A 1 260 ? -4.964 -18.124 20.438 1.00 88.75 260 GLY A O 1
ATOM 2008 N N . ALA A 1 261 ? -4.677 -16.477 18.951 1.00 90.44 261 ALA A N 1
ATOM 2009 C CA . ALA A 1 261 ? -4.497 -15.441 19.965 1.00 90.44 261 ALA A CA 1
ATOM 2010 C C . ALA A 1 261 ? -5.847 -14.900 20.461 1.00 90.44 261 ALA A C 1
ATOM 2012 O O . ALA A 1 261 ? -6.758 -14.659 19.674 1.00 90.44 261 ALA A O 1
ATOM 2013 N N . LEU A 1 262 ? -5.952 -14.653 21.770 1.00 86.56 262 LEU A N 1
ATOM 2014 C CA . LEU A 1 262 ? -7.161 -14.092 22.388 1.00 86.56 262 LEU A CA 1
ATOM 2015 C C . LEU A 1 262 ? -7.285 -12.576 22.198 1.00 86.56 262 LEU A C 1
ATOM 2017 O O . LEU A 1 262 ? -8.393 -12.058 22.120 1.00 86.56 262 LEU A O 1
ATOM 2021 N N . ALA A 1 263 ? -6.153 -11.876 22.116 1.00 89.25 263 ALA A N 1
ATOM 2022 C CA . ALA A 1 263 ? -6.100 -10.425 22.009 1.00 89.25 263 ALA A CA 1
ATOM 2023 C C . ALA A 1 263 ? -5.228 -9.997 20.820 1.00 89.25 263 ALA A C 1
ATOM 2025 O O . ALA A 1 263 ? -4.216 -10.651 20.527 1.00 89.25 263 ALA A O 1
ATOM 2026 N N . PRO A 1 264 ? -5.593 -8.906 20.132 1.00 93.62 264 PRO A N 1
ATOM 2027 C CA . PRO A 1 264 ? -4.760 -8.330 19.094 1.00 93.62 264 PRO A CA 1
ATOM 2028 C C . PRO A 1 264 ? -3.541 -7.612 19.692 1.00 93.62 264 PRO A C 1
ATOM 2030 O O . PRO A 1 264 ? -3.536 -7.180 20.843 1.00 93.62 264 PRO A O 1
ATOM 2033 N N . VAL A 1 265 ? -2.491 -7.469 18.889 1.00 92.62 265 VAL A N 1
ATOM 2034 C CA . VAL A 1 265 ? -1.261 -6.756 19.245 1.00 92.62 265 VAL A CA 1
ATOM 2035 C C . VAL A 1 265 ? -0.969 -5.654 18.227 1.00 92.62 265 VAL A C 1
ATOM 2037 O O . VAL A 1 265 ? -1.230 -5.847 17.038 1.00 92.62 265 VAL A O 1
ATOM 2040 N N . PRO A 1 266 ? -0.403 -4.512 18.647 1.00 92.44 266 PRO A N 1
ATOM 2041 C CA . PRO A 1 266 ? -0.046 -3.447 17.721 1.00 92.44 266 PRO A CA 1
ATOM 2042 C C . PRO A 1 266 ? 1.099 -3.869 16.798 1.00 92.44 266 PRO A C 1
ATOM 2044 O O . PRO A 1 266 ? 2.100 -4.439 17.246 1.00 92.44 266 PRO A O 1
ATOM 2047 N N . LEU A 1 267 ? 0.962 -3.553 15.511 1.00 92.62 267 LEU A N 1
ATOM 2048 C CA . LEU A 1 267 ? 2.036 -3.678 14.531 1.00 92.62 267 LEU A CA 1
ATOM 2049 C C . LEU A 1 267 ? 2.972 -2.466 14.622 1.00 92.62 267 LEU A C 1
ATOM 2051 O O . LEU A 1 267 ? 2.538 -1.315 14.713 1.00 92.62 267 LEU A O 1
ATOM 2055 N N . ARG A 1 268 ? 4.288 -2.715 14.600 1.00 84.31 268 ARG A N 1
ATOM 2056 C CA . ARG A 1 268 ? 5.298 -1.644 14.660 1.00 84.31 268 ARG A CA 1
ATOM 2057 C C . ARG A 1 268 ? 5.213 -0.734 13.437 1.00 84.31 268 ARG A C 1
ATOM 2059 O O . ARG A 1 268 ? 4.973 -1.210 12.341 1.00 84.31 268 ARG A O 1
ATOM 2066 N N . SER A 1 269 ? 5.473 0.559 13.621 1.00 77.38 269 SER A N 1
ATOM 2067 C CA . SER A 1 269 ? 5.392 1.596 12.574 1.00 77.38 269 SER A CA 1
ATOM 2068 C C . SER A 1 269 ? 3.977 1.936 12.075 1.00 77.38 269 SER A C 1
ATOM 2070 O O . SER A 1 269 ? 3.846 2.897 11.329 1.00 77.38 269 SER A O 1
ATOM 2072 N N . GLY A 1 270 ? 2.929 1.221 12.509 1.00 76.19 270 GLY A N 1
ATOM 2073 C CA . GLY A 1 270 ? 1.531 1.583 12.247 1.00 76.19 270 GLY A CA 1
ATOM 2074 C C . GLY A 1 270 ? 1.183 1.754 10.761 1.00 76.19 270 GLY A C 1
ATOM 2075 O O . GLY A 1 270 ? 1.574 0.941 9.914 1.00 76.19 270 GLY A O 1
ATOM 2076 N N . GLY A 1 271 ? 0.428 2.813 10.466 1.00 85.12 271 GLY A N 1
ATOM 2077 C CA . GLY A 1 271 ? -0.094 3.142 9.139 1.00 85.12 271 GLY A CA 1
ATOM 2078 C C . GLY A 1 271 ? -1.482 2.560 8.872 1.00 85.12 271 GLY A C 1
ATOM 2079 O O . GLY A 1 271 ? -1.976 1.721 9.624 1.00 85.12 271 GLY A O 1
ATOM 2080 N N . ALA A 1 272 ? -2.097 3.001 7.778 1.00 89.50 272 ALA A N 1
ATOM 2081 C CA . ALA A 1 272 ? -3.407 2.524 7.357 1.00 89.50 272 ALA A CA 1
ATOM 2082 C C . ALA A 1 272 ? -3.309 1.108 6.777 1.00 89.50 272 ALA A C 1
ATOM 2084 O O . ALA A 1 272 ? -2.362 0.796 6.041 1.00 89.50 272 ALA A O 1
ATOM 2085 N N . PHE A 1 273 ? -4.281 0.248 7.080 1.00 93.06 273 PHE A N 1
ATOM 2086 C CA . PHE A 1 273 ? -4.333 -1.096 6.516 1.00 93.06 273 PHE A CA 1
ATOM 2087 C C . PHE A 1 273 ? -4.543 -1.013 5.006 1.00 93.06 273 PHE A C 1
ATOM 2089 O O . PHE A 1 273 ? -5.510 -0.442 4.510 1.00 93.06 273 PHE A O 1
ATOM 2096 N N . PHE A 1 274 ? -3.607 -1.593 4.264 1.00 91.38 274 PHE A N 1
ATOM 2097 C CA . PHE A 1 274 ? -3.613 -1.551 2.809 1.00 91.38 274 PHE A CA 1
ATOM 2098 C C . PHE A 1 274 ? -4.081 -2.875 2.197 1.00 91.38 274 PHE A C 1
ATOM 2100 O O . PHE A 1 274 ? -4.721 -2.905 1.145 1.00 91.38 274 PHE A O 1
ATOM 2107 N N . GLY A 1 275 ? -3.766 -3.979 2.867 1.00 93.50 275 GLY A N 1
ATOM 2108 C CA . GLY A 1 275 ? -4.184 -5.318 2.489 1.00 93.50 275 GLY A CA 1
ATOM 2109 C C . GLY A 1 275 ? -3.315 -6.376 3.150 1.00 93.50 275 GLY A C 1
ATOM 2110 O O . GLY A 1 275 ? -2.361 -6.071 3.859 1.00 93.50 275 GLY A O 1
ATOM 2111 N N . ALA A 1 276 ? -3.633 -7.638 2.923 1.00 96.31 276 ALA A N 1
ATOM 2112 C CA . ALA A 1 276 ? -2.943 -8.763 3.521 1.00 96.31 276 ALA A CA 1
ATOM 2113 C C . ALA A 1 276 ? -2.769 -9.891 2.508 1.00 96.31 276 ALA A C 1
ATOM 2115 O O . ALA A 1 276 ? -3.695 -10.216 1.767 1.00 96.31 276 ALA A O 1
ATOM 2116 N N . LEU A 1 277 ? -1.581 -10.493 2.492 1.00 97.00 277 LEU A N 1
ATOM 2117 C CA . LEU A 1 277 ? -1.318 -11.697 1.717 1.00 97.00 277 LEU A CA 1
ATOM 2118 C C . LEU A 1 277 ? -1.613 -12.923 2.572 1.00 97.00 277 LEU A C 1
ATOM 2120 O O . LEU A 1 277 ? -1.110 -13.035 3.696 1.00 97.00 277 LEU A O 1
ATOM 2124 N N . TYR A 1 278 ? -2.399 -13.840 2.027 1.00 96.38 278 TYR A N 1
ATOM 2125 C CA . TYR A 1 278 ? -2.767 -15.087 2.680 1.00 96.38 278 TYR A CA 1
ATOM 2126 C C . TYR A 1 278 ? -2.772 -16.240 1.676 1.00 96.38 278 TYR A C 1
ATOM 2128 O O . TYR A 1 278 ? -2.904 -16.029 0.469 1.00 96.38 278 TYR A O 1
ATOM 2136 N N . ASP A 1 279 ? -2.604 -17.452 2.186 1.00 95.38 279 ASP A N 1
ATOM 2137 C CA . ASP A 1 279 ? -2.679 -18.689 1.413 1.00 95.38 279 ASP A CA 1
ATOM 2138 C C . ASP A 1 279 ? -3.538 -19.728 2.155 1.00 95.38 279 ASP A C 1
ATOM 2140 O O . ASP A 1 279 ? -4.192 -19.409 3.151 1.00 95.38 279 ASP A O 1
ATOM 2144 N N . SER A 1 280 ? -3.553 -20.972 1.672 1.00 93.00 280 SER A N 1
ATOM 2145 C CA . SER A 1 280 ? -4.316 -22.086 2.254 1.00 93.00 280 SER A CA 1
ATOM 2146 C C . SER A 1 280 ? -3.947 -22.418 3.704 1.00 93.00 280 SER A C 1
ATOM 2148 O O . SER A 1 280 ? -4.693 -23.118 4.383 1.00 93.00 280 SER A O 1
ATOM 2150 N N . THR A 1 281 ? -2.833 -21.896 4.216 1.00 90.31 281 THR A N 1
ATOM 2151 C CA . THR A 1 281 ? -2.417 -22.086 5.612 1.00 90.31 281 THR A CA 1
ATOM 2152 C C . THR A 1 281 ? -2.701 -20.873 6.506 1.00 90.31 281 THR A C 1
ATOM 2154 O O . THR A 1 281 ? -2.330 -20.889 7.680 1.00 90.31 281 THR A O 1
ATOM 2157 N N . GLY A 1 282 ? -3.320 -19.823 5.958 1.00 92.94 282 GLY A N 1
ATOM 2158 C CA . GLY A 1 282 ? -3.733 -18.629 6.689 1.00 92.94 282 GLY A CA 1
ATOM 2159 C C . GLY A 1 282 ? -2.958 -17.365 6.322 1.00 92.94 282 GLY A C 1
ATOM 2160 O O . GLY A 1 282 ? -2.308 -17.254 5.275 1.00 92.94 282 GLY A O 1
ATOM 2161 N N . LEU A 1 283 ? -3.061 -16.368 7.198 1.00 96.69 283 LEU A N 1
ATOM 2162 C CA . LEU A 1 283 ? -2.455 -15.052 7.018 1.00 96.69 283 LEU A CA 1
ATOM 2163 C C . LEU A 1 283 ? -0.917 -15.122 7.028 1.00 96.69 283 LEU A C 1
ATOM 2165 O O . LEU A 1 283 ? -0.305 -15.685 7.936 1.00 96.69 283 LEU A O 1
ATOM 2169 N N . ARG A 1 284 ? -0.269 -14.501 6.033 1.00 95.94 284 ARG A N 1
ATOM 2170 C CA . ARG A 1 284 ? 1.198 -14.510 5.877 1.00 95.94 284 ARG A CA 1
ATOM 2171 C C . ARG A 1 284 ? 1.841 -13.153 6.055 1.00 95.94 284 ARG A C 1
ATOM 2173 O O . ARG A 1 284 ? 2.907 -13.036 6.660 1.00 95.94 284 ARG A O 1
ATOM 2180 N N . THR A 1 285 ? 1.233 -12.121 5.493 1.00 96.62 285 THR A N 1
ATOM 2181 C CA . THR A 1 285 ? 1.815 -10.781 5.481 1.00 96.62 285 THR A CA 1
ATOM 2182 C C . THR A 1 285 ? 0.720 -9.748 5.614 1.00 96.62 285 THR A C 1
ATOM 2184 O O . THR A 1 285 ? -0.286 -9.830 4.918 1.00 96.62 285 THR A O 1
ATOM 2187 N N . VAL A 1 286 ? 0.943 -8.750 6.463 1.00 96.81 286 VAL A N 1
ATOM 2188 C CA . VAL A 1 286 ? 0.101 -7.552 6.522 1.00 96.81 286 VAL A CA 1
ATOM 2189 C C . VAL A 1 286 ? 0.831 -6.428 5.802 1.00 96.81 286 VAL A C 1
ATOM 2191 O O . VAL A 1 286 ? 2.034 -6.243 5.982 1.00 96.81 286 VAL A O 1
ATOM 2194 N N . LEU A 1 287 ? 0.114 -5.692 4.964 1.00 95.44 287 LEU A N 1
ATOM 2195 C CA . LEU A 1 287 ? 0.597 -4.514 4.265 1.00 95.44 287 LEU A CA 1
ATOM 2196 C C . LEU A 1 287 ? -0.079 -3.295 4.883 1.00 95.44 287 LEU A C 1
ATOM 2198 O O . LEU A 1 287 ? -1.309 -3.229 4.955 1.00 95.44 287 LEU A O 1
ATOM 2202 N N . SER A 1 288 ? 0.722 -2.323 5.303 1.00 93.62 288 SER A N 1
ATOM 2203 C CA . SER A 1 288 ? 0.221 -1.013 5.710 1.00 93.62 288 SER A CA 1
ATOM 2204 C C . SER A 1 288 ? 0.896 0.093 4.924 1.00 93.62 288 SER A C 1
ATOM 2206 O O . SER A 1 288 ? 2.022 -0.063 4.451 1.00 93.62 288 SER A O 1
ATOM 2208 N N . ARG A 1 289 ? 0.194 1.207 4.751 1.00 88.94 289 ARG A N 1
ATOM 2209 C CA . ARG A 1 289 ? 0.707 2.387 4.063 1.00 88.94 289 ARG A CA 1
ATOM 2210 C C . ARG A 1 289 ? 0.756 3.556 5.032 1.00 88.94 289 ARG A C 1
ATOM 2212 O O . ARG A 1 289 ? -0.187 3.785 5.781 1.00 88.94 289 ARG A O 1
ATOM 2219 N N . ASP A 1 290 ? 1.840 4.309 4.958 1.00 85.75 290 ASP A N 1
ATOM 2220 C CA . ASP A 1 290 ? 1.989 5.581 5.651 1.00 85.75 290 ASP A CA 1
ATOM 2221 C C . ASP A 1 290 ? 2.877 6.505 4.810 1.00 85.75 290 ASP A C 1
ATOM 2223 O O . ASP A 1 290 ? 3.929 6.067 4.357 1.00 85.75 290 ASP A O 1
ATOM 2227 N N . MET A 1 291 ? 2.446 7.740 4.540 1.00 81.38 291 MET A N 1
ATOM 2228 C CA . MET A 1 291 ? 3.276 8.811 3.952 1.00 81.38 291 MET A CA 1
ATOM 2229 C C . MET A 1 291 ? 4.269 8.369 2.844 1.00 81.38 291 MET A C 1
ATOM 2231 O O . MET A 1 291 ? 5.491 8.414 3.010 1.00 81.38 291 MET A O 1
ATOM 2235 N N . GLY A 1 292 ? 3.769 7.886 1.699 1.00 79.75 292 GLY A N 1
ATOM 2236 C CA . GLY A 1 292 ? 4.622 7.447 0.573 1.00 79.75 292 GLY A CA 1
ATOM 2237 C C . GLY A 1 292 ? 5.455 6.177 0.833 1.00 79.75 292 GLY A C 1
ATOM 2238 O O . GLY A 1 292 ? 6.370 5.844 0.070 1.00 79.75 292 GLY A O 1
ATOM 2239 N N . THR A 1 293 ? 5.139 5.456 1.905 1.00 87.44 293 THR A N 1
ATOM 2240 C CA . THR A 1 293 ? 5.848 4.265 2.362 1.00 87.44 293 THR A CA 1
ATOM 2241 C C . THR A 1 293 ? 4.888 3.090 2.507 1.00 87.44 293 THR A C 1
ATOM 2243 O O . THR A 1 293 ? 3.768 3.231 2.995 1.00 87.44 293 THR A O 1
ATOM 2246 N N . LEU A 1 294 ? 5.318 1.912 2.052 1.00 91.31 294 LEU A N 1
ATOM 2247 C CA . LEU A 1 294 ? 4.615 0.649 2.240 1.00 91.31 294 LEU A CA 1
ATOM 2248 C C . LEU A 1 294 ? 5.393 -0.203 3.242 1.00 91.31 294 LEU A C 1
ATOM 2250 O O . LEU A 1 294 ? 6.561 -0.524 3.019 1.00 91.31 294 LEU A O 1
ATOM 2254 N N . ASN A 1 295 ? 4.746 -0.581 4.334 1.00 94.19 295 ASN A N 1
ATOM 2255 C CA . ASN A 1 295 ? 5.298 -1.452 5.359 1.00 94.19 295 ASN A CA 1
ATOM 2256 C C . ASN A 1 295 ? 4.780 -2.876 5.160 1.00 94.19 295 ASN A C 1
ATOM 2258 O O . ASN A 1 295 ? 3.583 -3.110 4.999 1.00 94.19 295 ASN A O 1
ATOM 2262 N N . VAL A 1 296 ? 5.708 -3.825 5.178 1.00 95.50 296 VAL A N 1
ATOM 2263 C CA . VAL A 1 296 ? 5.469 -5.249 4.962 1.00 95.50 296 VAL A CA 1
ATOM 2264 C C . VAL A 1 296 ? 5.754 -5.975 6.272 1.00 95.50 296 VAL A C 1
ATOM 2266 O O . VAL A 1 296 ? 6.914 -6.146 6.663 1.00 95.50 296 VAL A O 1
ATOM 2269 N N . HIS A 1 297 ? 4.691 -6.371 6.964 1.00 95.94 297 HIS A N 1
ATOM 2270 C CA . HIS A 1 297 ? 4.745 -7.001 8.280 1.00 95.94 297 HIS A CA 1
ATOM 2271 C C . HIS A 1 297 ? 4.651 -8.516 8.152 1.00 95.94 297 HIS A C 1
ATOM 2273 O O . HIS A 1 297 ? 3.769 -9.040 7.474 1.00 95.94 297 HIS A O 1
ATOM 2279 N N . ASP A 1 298 ? 5.535 -9.222 8.847 1.00 94.81 298 ASP A N 1
ATOM 2280 C CA . ASP A 1 298 ? 5.482 -10.677 8.962 1.00 94.81 298 ASP A CA 1
ATOM 2281 C C . ASP A 1 298 ? 4.423 -11.068 10.003 1.00 94.81 298 ASP A C 1
ATOM 2283 O O . ASP A 1 298 ? 4.580 -10.773 11.191 1.00 94.81 298 ASP A 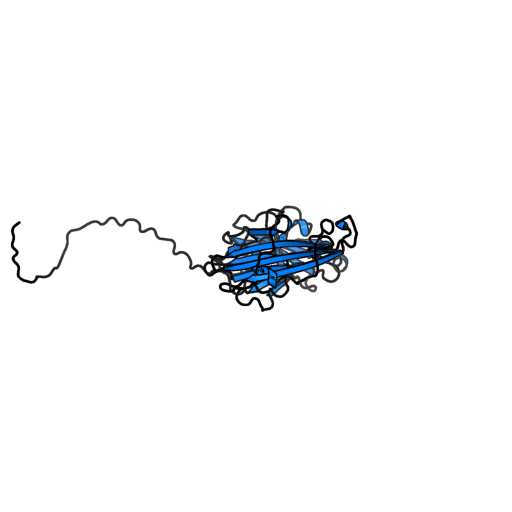O 1
ATOM 2287 N N . ALA A 1 299 ? 3.353 -11.738 9.565 1.00 93.69 299 ALA A N 1
ATOM 2288 C CA . ALA A 1 299 ? 2.244 -12.110 10.443 1.00 93.69 299 ALA A CA 1
ATOM 2289 C C . ALA A 1 299 ? 2.663 -13.094 11.549 1.00 93.69 299 ALA A C 1
ATOM 2291 O O . ALA A 1 299 ? 2.093 -13.076 12.638 1.00 93.69 299 ALA A O 1
ATOM 2292 N N . ALA A 1 300 ? 3.704 -13.903 11.316 1.00 92.75 300 ALA A N 1
ATOM 2293 C CA . ALA A 1 300 ? 4.252 -14.803 12.328 1.00 92.75 300 ALA A CA 1
ATOM 2294 C C . ALA A 1 300 ? 5.114 -14.065 13.369 1.00 92.75 300 ALA A C 1
ATOM 2296 O O . ALA A 1 300 ? 5.437 -14.617 14.422 1.00 92.75 300 ALA A O 1
ATOM 2297 N N . ARG A 1 301 ? 5.524 -12.820 13.085 1.00 92.44 301 ARG A N 1
ATOM 2298 C CA . ARG A 1 301 ? 6.393 -12.006 13.947 1.00 92.44 301 ARG A CA 1
ATOM 2299 C C . ARG A 1 301 ? 5.878 -10.559 14.052 1.00 92.44 301 ARG A C 1
ATOM 2301 O O . ARG A 1 301 ? 6.618 -9.638 13.709 1.00 92.44 301 ARG A O 1
ATOM 2308 N N . PRO A 1 302 ? 4.676 -10.318 14.615 1.00 88.56 302 PRO A N 1
ATOM 2309 C CA . PRO A 1 302 ? 4.045 -8.987 14.659 1.00 88.56 302 PRO A CA 1
ATOM 2310 C C . PRO A 1 302 ? 4.857 -7.911 15.389 1.00 88.56 302 PRO A C 1
ATOM 2312 O O . PRO A 1 302 ? 4.712 -6.721 15.132 1.00 88.56 302 PRO A O 1
ATOM 2315 N N . LYS A 1 303 ? 5.723 -8.326 16.319 1.00 89.56 303 LYS A N 1
ATOM 2316 C CA . LYS A 1 303 ? 6.590 -7.422 17.087 1.00 89.56 303 LYS A CA 1
ATOM 2317 C C . LYS A 1 303 ? 7.887 -7.063 16.352 1.00 89.56 303 LYS A C 1
ATOM 2319 O O . LYS A 1 303 ? 8.650 -6.242 16.859 1.00 89.56 303 LYS A O 1
ATOM 2324 N N . ALA A 1 304 ? 8.188 -7.696 15.217 1.00 91.56 304 ALA A N 1
ATOM 2325 C CA . ALA A 1 304 ? 9.361 -7.363 14.417 1.00 91.56 304 ALA A CA 1
ATOM 2326 C C . ALA A 1 304 ? 9.157 -6.024 13.694 1.00 91.56 304 ALA A C 1
ATOM 2328 O O . ALA A 1 304 ? 8.032 -5.594 13.456 1.00 91.56 304 ALA A O 1
ATOM 2329 N N . ALA A 1 305 ? 10.256 -5.348 13.352 1.00 91.56 305 ALA A N 1
ATOM 2330 C CA . ALA A 1 305 ? 10.171 -4.194 12.465 1.00 91.56 305 ALA A CA 1
ATOM 2331 C C . ALA A 1 305 ? 9.745 -4.660 11.057 1.00 91.56 305 ALA A C 1
ATOM 2333 O O . ALA A 1 305 ? 10.267 -5.682 10.591 1.00 91.56 305 ALA A O 1
ATOM 2334 N N . PRO A 1 306 ? 8.826 -3.947 10.382 1.00 93.50 306 PRO A N 1
ATOM 2335 C CA . PRO A 1 306 ? 8.434 -4.296 9.023 1.00 93.50 306 PRO A CA 1
ATOM 2336 C C . PRO A 1 306 ? 9.584 -4.084 8.034 1.00 93.50 306 PRO A C 1
ATOM 2338 O O . PRO A 1 306 ? 10.478 -3.265 8.256 1.00 93.50 306 PRO A O 1
ATOM 2341 N N . LYS A 1 307 ? 9.532 -4.782 6.892 1.00 94.00 307 LYS A N 1
ATOM 2342 C CA . LYS A 1 307 ? 10.298 -4.354 5.713 1.00 94.00 307 LYS A CA 1
ATOM 2343 C C . LYS A 1 307 ? 9.595 -3.128 5.142 1.00 94.00 307 LYS A C 1
ATOM 2345 O O . LYS A 1 307 ? 8.415 -3.184 4.811 1.00 94.00 307 LYS A O 1
ATOM 2350 N N . THR A 1 308 ? 10.336 -2.044 5.002 1.00 91.88 308 THR A N 1
ATOM 2351 C CA . THR A 1 308 ? 9.808 -0.765 4.540 1.00 91.88 308 THR A CA 1
ATOM 2352 C C . THR A 1 308 ? 10.219 -0.525 3.091 1.00 91.88 308 THR A C 1
ATOM 2354 O O . THR A 1 308 ? 11.401 -0.588 2.755 1.00 91.88 308 THR A O 1
ATOM 2357 N N . VAL A 1 309 ? 9.244 -0.256 2.226 1.00 89.12 309 VAL A N 1
ATOM 2358 C CA . VAL A 1 309 ? 9.447 0.081 0.814 1.00 89.12 309 VAL A CA 1
ATOM 2359 C C . VAL A 1 309 ? 8.963 1.506 0.595 1.00 89.12 309 VAL A C 1
ATOM 2361 O O . VAL A 1 309 ? 7.763 1.774 0.595 1.00 89.12 309 VAL A O 1
ATOM 2364 N N . ARG A 1 310 ? 9.903 2.435 0.418 1.00 85.62 310 ARG A N 1
ATOM 2365 C CA . ARG A 1 310 ? 9.584 3.824 0.084 1.00 85.62 310 ARG A CA 1
ATOM 2366 C C . ARG A 1 310 ? 9.363 3.945 -1.419 1.00 85.62 310 ARG A C 1
ATOM 2368 O O . ARG A 1 310 ? 10.251 3.609 -2.198 1.00 85.62 310 ARG A O 1
ATOM 2375 N N . TYR A 1 311 ? 8.197 4.438 -1.810 1.00 80.94 311 TYR A N 1
ATOM 2376 C CA . TYR A 1 311 ? 7.788 4.586 -3.213 1.00 80.94 311 TYR A CA 1
ATOM 2377 C C . TYR A 1 311 ? 7.232 5.974 -3.517 1.00 80.94 311 TYR A C 1
ATOM 2379 O O . TYR A 1 311 ? 6.762 6.272 -4.601 1.00 80.94 311 TYR A O 1
ATOM 2387 N N . GLY A 1 312 ? 7.298 6.867 -2.553 1.00 76.81 312 GLY A N 1
ATOM 2388 C CA . GLY A 1 312 ? 7.091 8.274 -2.778 1.00 76.81 312 GLY A CA 1
ATOM 2389 C C . GLY A 1 312 ? 7.724 9.039 -1.642 1.00 76.81 312 GLY A C 1
ATOM 2390 O O . GLY A 1 312 ? 8.275 8.468 -0.691 1.00 76.81 312 GLY A O 1
ATOM 2391 N N . SER A 1 313 ? 7.611 10.344 -1.740 1.00 68.38 313 SER A N 1
ATOM 2392 C CA . SER A 1 313 ? 7.647 11.182 -0.554 1.00 68.38 313 SER A CA 1
ATOM 2393 C C . SER A 1 313 ? 6.222 11.639 -0.303 1.00 68.38 313 SER A C 1
ATOM 2395 O O . SER A 1 313 ? 5.464 11.756 -1.274 1.00 68.38 313 SER A O 1
ATOM 2397 N N . PRO A 1 314 ? 5.843 11.835 0.966 1.00 67.44 314 PRO A N 1
ATOM 2398 C CA . PRO A 1 314 ? 4.514 12.321 1.269 1.00 67.44 314 PRO A CA 1
ATOM 2399 C C . PRO A 1 314 ? 4.285 13.637 0.534 1.00 67.44 314 PRO A C 1
ATOM 2401 O O . PRO A 1 314 ? 5.164 14.500 0.495 1.00 67.44 314 PRO A O 1
ATOM 2404 N N . THR A 1 315 ? 3.130 13.756 -0.102 1.00 66.88 315 THR A N 1
ATOM 2405 C CA . THR A 1 315 ? 2.662 15.037 -0.637 1.00 66.88 315 THR A CA 1
ATOM 2406 C C . THR A 1 315 ? 2.384 16.012 0.511 1.00 66.88 315 THR A C 1
ATOM 2408 O O . THR A 1 315 ? 2.205 15.593 1.652 1.00 66.88 315 THR A O 1
ATOM 2411 N N . GLU A 1 316 ? 2.340 17.318 0.236 1.00 65.75 316 GLU A N 1
ATOM 2412 C CA . GLU A 1 316 ? 1.950 18.304 1.258 1.00 65.75 316 GLU A CA 1
ATOM 2413 C C . GLU A 1 316 ? 0.557 18.004 1.828 1.00 65.75 316 GLU A C 1
ATOM 2415 O O . GLU A 1 316 ? 0.355 18.097 3.033 1.00 65.75 316 GLU A O 1
ATOM 2420 N N . GLU A 1 317 ? -0.370 17.544 0.986 1.00 60.19 317 GLU A N 1
ATOM 2421 C CA . GLU A 1 317 ? -1.698 17.083 1.398 1.00 60.19 317 GLU A CA 1
ATOM 2422 C C . GLU A 1 317 ? -1.621 15.851 2.317 1.00 60.19 317 GLU A C 1
ATOM 2424 O O . GLU A 1 317 ? -2.227 15.844 3.384 1.00 60.19 317 GLU A O 1
ATOM 2429 N N . GLU A 1 318 ? -0.816 14.837 1.973 1.00 65.44 318 GLU A N 1
ATOM 2430 C CA . GLU A 1 318 ? -0.587 13.676 2.849 1.00 65.44 318 GLU A CA 1
ATOM 2431 C C . GLU A 1 318 ? 0.081 14.071 4.178 1.00 65.44 318 GLU A C 1
ATOM 2433 O O . GLU A 1 318 ? -0.165 13.412 5.181 1.00 65.44 318 GLU A O 1
ATOM 2438 N N . LEU A 1 319 ? 0.907 15.126 4.214 1.00 69.44 319 LEU A N 1
ATOM 2439 C CA . LEU A 1 319 ? 1.501 15.644 5.455 1.00 69.44 319 LEU A CA 1
ATOM 2440 C C . LEU A 1 319 ? 0.474 16.377 6.322 1.00 69.44 319 LEU A C 1
ATOM 2442 O O . LEU A 1 319 ? 0.451 16.180 7.537 1.00 69.44 319 LEU A O 1
ATOM 2446 N N . LEU A 1 320 ? -0.376 17.204 5.708 1.00 63.34 320 LEU A N 1
ATOM 2447 C CA . LEU A 1 320 ? -1.459 17.909 6.396 1.00 63.34 320 LEU A CA 1
ATOM 2448 C C . LEU A 1 320 ? -2.487 16.921 6.965 1.00 63.34 320 LEU A C 1
ATOM 2450 O O . LEU A 1 320 ? -2.948 17.096 8.093 1.00 63.34 320 LEU A O 1
ATOM 2454 N N . ASN A 1 321 ? -2.739 15.833 6.234 1.00 63.72 321 ASN A N 1
ATOM 2455 C CA . ASN A 1 321 ? -3.733 14.813 6.567 1.00 63.72 321 ASN A CA 1
ATOM 2456 C C . ASN A 1 321 ? -3.112 13.541 7.170 1.00 63.72 321 ASN A C 1
ATOM 2458 O O . ASN A 1 321 ? -3.785 12.520 7.309 1.00 63.72 321 ASN A O 1
ATOM 2462 N N . ALA A 1 322 ? -1.833 13.586 7.569 1.00 63.69 322 ALA A N 1
ATOM 2463 C CA . ALA A 1 322 ? -1.110 12.433 8.118 1.00 63.69 322 ALA A CA 1
ATOM 2464 C C . ALA A 1 322 ? -1.783 11.862 9.379 1.00 63.69 322 ALA A C 1
ATOM 2466 O O . ALA A 1 322 ? -1.639 10.682 9.702 1.00 63.69 322 ALA A O 1
ATOM 2467 N N . LYS A 1 323 ? -2.539 12.697 10.102 1.00 72.50 323 LYS A N 1
ATOM 2468 C CA . LYS A 1 323 ? -3.378 12.272 11.222 1.00 72.50 323 LYS A CA 1
ATOM 2469 C C . LYS A 1 323 ? -4.821 12.127 10.754 1.00 72.50 323 LYS A C 1
ATOM 2471 O O . LYS A 1 323 ? -5.507 13.124 10.553 1.00 72.50 323 LYS A O 1
ATOM 2476 N N . ARG A 1 324 ? -5.298 10.881 10.654 1.00 81.38 324 ARG A N 1
ATOM 2477 C CA . ARG A 1 324 ? -6.724 10.591 10.448 1.00 81.38 324 ARG A CA 1
ATOM 2478 C C . ARG A 1 324 ? -7.510 11.115 11.648 1.00 81.38 324 ARG A C 1
ATOM 2480 O O . ARG A 1 324 ? -7.353 10.609 12.757 1.00 81.38 324 ARG A O 1
ATOM 2487 N N . THR A 1 325 ? -8.338 12.124 11.410 1.00 85.25 325 THR A N 1
ATOM 2488 C CA . THR A 1 325 ? -9.264 12.685 12.393 1.00 85.25 325 THR A CA 1
ATOM 2489 C C . THR A 1 325 ? -10.697 12.395 11.966 1.00 85.25 325 THR A C 1
ATOM 2491 O O . THR A 1 325 ? -11.024 12.409 10.783 1.00 85.25 325 THR A O 1
ATOM 2494 N N . LEU A 1 326 ? -11.554 12.093 12.939 1.00 88.00 326 LEU A N 1
ATOM 2495 C CA . LEU A 1 326 ? -12.989 11.868 12.743 1.00 88.00 326 LEU A CA 1
ATOM 2496 C C . LEU A 1 326 ? -13.810 13.122 13.094 1.00 88.00 326 LEU A C 1
ATOM 2498 O O . LEU A 1 326 ? -15.038 13.060 13.226 1.00 88.00 326 LEU A O 1
ATOM 2502 N N . SER A 1 327 ? -13.135 14.265 13.266 1.00 84.06 327 SER A N 1
ATOM 2503 C CA . SER A 1 327 ? -13.784 15.569 13.373 1.00 84.06 327 SER A CA 1
ATOM 2504 C C . SER A 1 327 ? -14.544 15.874 12.078 1.00 84.06 327 SER A C 1
ATOM 2506 O O . SER A 1 327 ? -13.988 15.715 10.995 1.00 84.06 327 SER A O 1
ATOM 2508 N N . PRO A 1 328 ? -15.795 16.358 12.144 1.00 80.12 328 PRO A N 1
ATOM 2509 C CA . PRO A 1 328 ? -16.594 16.613 10.945 1.00 80.12 328 PRO A CA 1
ATOM 2510 C C . PRO A 1 328 ? -16.023 17.709 10.029 1.00 80.12 328 PRO A C 1
ATOM 2512 O O . PRO A 1 328 ? -16.456 17.810 8.885 1.00 80.12 328 PRO A O 1
ATOM 2515 N N . CYS A 1 329 ? -15.085 18.528 10.518 1.00 78.00 329 CYS A N 1
ATOM 2516 C CA . CYS A 1 329 ? -14.633 19.743 9.831 1.00 78.00 329 CYS A CA 1
ATOM 2517 C C . CYS A 1 329 ? -13.116 19.816 9.632 1.00 78.00 329 CYS A C 1
ATOM 2519 O O . CYS A 1 329 ? -12.612 20.813 9.122 1.00 78.00 329 CYS A O 1
ATOM 2521 N N . LYS A 1 330 ? -12.388 18.771 10.037 1.00 66.19 330 LYS A N 1
ATOM 2522 C CA . LYS A 1 330 ? -10.975 18.586 9.716 1.00 66.19 330 LYS A CA 1
ATOM 2523 C C . LYS A 1 330 ? -10.924 17.368 8.794 1.00 66.19 330 LYS A C 1
ATOM 2525 O O . LYS A 1 330 ? -11.156 16.259 9.257 1.00 66.19 330 LYS A O 1
ATOM 2530 N N . GLN A 1 331 ? -10.757 17.591 7.495 1.00 54.94 331 GLN A N 1
ATOM 2531 C CA . GLN A 1 331 ? -10.568 16.542 6.489 1.00 54.94 331 GLN A CA 1
ATOM 2532 C C . GLN A 1 331 ? -9.261 16.784 5.759 1.00 54.94 331 GLN A C 1
ATOM 2534 O O . GLN A 1 331 ? -8.984 17.975 5.488 1.00 54.94 331 GLN A O 1
#

Solvent-accessible surface area (backbone atoms only — not comparable to full-atom values): 19487 Å² total; per-residue (Å²): 134,90,80,86,90,84,84,88,77,90,77,84,86,82,82,90,84,91,88,86,80,90,75,87,72,80,80,71,82,74,77,75,68,74,78,71,74,75,72,61,23,56,67,95,75,69,45,75,32,53,60,45,46,30,56,83,56,76,40,84,64,82,36,59,26,38,52,56,30,64,36,50,74,97,67,47,80,84,52,52,80,92,44,60,85,46,72,44,66,44,80,49,61,86,88,54,64,52,55,80,47,48,35,64,69,81,88,45,34,33,35,35,33,36,47,69,71,34,76,54,27,58,27,42,78,74,47,44,32,44,35,29,43,46,40,88,96,59,49,45,40,31,33,29,24,36,61,53,60,79,54,80,57,61,52,72,55,99,88,28,65,82,48,44,26,36,56,42,85,65,78,51,38,64,23,26,35,42,47,72,78,45,77,50,47,42,88,78,74,49,75,80,58,72,81,49,55,89,75,52,82,89,67,101,61,55,76,89,55,19,48,74,44,40,40,36,42,20,41,76,48,95,66,61,22,34,41,40,27,38,36,36,21,44,33,37,32,86,90,51,87,54,70,70,76,32,53,73,51,64,42,74,47,23,31,41,20,45,62,85,49,92,58,58,42,68,38,56,92,41,40,48,73,64,29,30,38,28,28,96,90,41,78,51,32,41,33,21,38,48,68,37,29,39,34,42,33,47,47,91,44,48,84,44,81,46,54,73,47,75,80,50,33,37,45,73,67,47,60,75,50,64,65,68,52,74,52,91,68,54,126

Nearest PDB structures (foldseek):
  8avj-assembly1_A  TM=3.471E-01  e=6.541E+00  Rhizobium sp. AAP43
  1una-assembly1_B  TM=4.730E-01  e=9.958E+00  Enterobacteria phage GA
  8avp-assembly6_L  TM=2.986E-01  e=5.888E+00  Rhizobium sp. AAP43